Protein AF-0000000078128158 (afdb_homodimer)

pLDDT: mean 73.8, std 25.09, range [20.2, 97.44]

Foldseek 3Di:
DDPEDEDEDLQPPVDEAEDEAAEDEDAEDEQAQAQEEYAYDPNHNYEAEHHEYEHGEYEHQHLAHEYYHYYPRAYEAYEYEQAYYHHPVDDARDYYHDRYEHEYENHPPDHVRYHYPDPPPPPDDDPDPPPPPDPPPPPDPVPPPD/DDPEDEDEDLQPPVDEAEDEAAEDEDAEDEQAQAQEEYAYDPRHNYEAEHHEYEHGEYEHQHLAHEYYHYYPRAYEAYEYEQAYYHHPVDDARDYYHDRYEHEYENHPPDHVRYHYPDPPPPPDDDPDPPPPPDPPPPPDPPPPPD

Radius of gyration: 20.49 Å; Cα contacts (8 Å, |Δi|>4): 817; chains: 2; bounding box: 45×62×60 Å

InterPro domains:
  IPR000743 Glycoside hydrolase, family 28 [PF00295] (5-56)
  IPR011050 Pectin lyase fold/virulence factor [SSF51126] (6-115)
  IPR012334 Pectin lyase fold [G3DSA:2.160.20.10] (3-140)

Secondary structure (DSSP, 8-state):
-EEEEEE----GGG--EEEEEEEEEEEEEEEESEEEEEEE-TT--EEEEEEEEEEEEEEESSSEEEEEE--SS-EEEEEEEEEEEEESSSSPPEEEEESEEEEEEEEES--TTSEE---------------------TTSTTSTT-/-EEEEEE----GGG--EEEEEEEEEEEEEEEESEEEEEEE-TTS-EEEEEEEEEEEEEEESSSEEEEEE--SS-EEEEEEEEEEEEESSSSPPEEEEESEEEEEEEEES--TTSEE---------------------TTSTTSTT-

Sequence (292 aa):
MKISFSVGSLGRNGAHETVEYVYVQHCNFTQTQNGARIKTWPSSAVQVSNVTYKDINGTSGNQKGIIFNCDQEVCTNIIMDHISIRSSNGGNVSVTCKNVKGQSSYTTPKVPCLSNNNINDDCDNQKRTYLLLPIISIEDEVALSQMKISFSVGSLGRNGAHETVEYVYVQHCNFTQTQNGARIKTWPSSAVQVSNVTYKDINGTSGNQKGIIFNCDQEVCTNIIMDHISIRSSNGGNVSVTCKNVKGQSSYTTPKVPCLSNNNINDDCDNQKRTYLLLPIISIEDEVALSQ

Organism: Quercus suber (NCBI:txid58331)

Nearest PDB structures (foldseek):
  7e56-assembly1_A  TM=3.901E-01  e=5.102E-01  Evansstolkia leycettana
  4jra-assembly1_D  TM=3.079E-01  e=1.196E+00  Homo sapiens
  7e56-assembly1_A  TM=3.906E-01  e=5.275E-01  Evansstolkia leycettana
  4jra-assembly1_D  TM=3.079E-01  e=1.240E+00  Homo sapiens

Structure (mmCIF, N/CA/C/O backbone):
data_AF-0000000078128158-model_v1
#
loop_
_entity.id
_entity.type
_entity.pdbx_description
1 polymer Polygalacturonase
#
loop_
_atom_site.group_PDB
_atom_site.id
_atom_site.type_symbol
_atom_site.label_atom_id
_atom_site.label_alt_id
_atom_site.label_comp_id
_atom_site.label_asym_id
_atom_site.label_entity_id
_atom_site.label_seq_id
_atom_site.pdbx_PDB_ins_code
_atom_site.Cartn_x
_atom_site.Cartn_y
_atom_site.Cartn_z
_atom_site.occupancy
_atom_site.B_iso_or_equiv
_atom_site.auth_seq_id
_atom_site.auth_comp_id
_atom_site.auth_asym_id
_atom_site.auth_atom_id
_atom_site.pdbx_PDB_model_num
ATOM 1 N N . MET A 1 1 ? -7.762 2.342 12.742 1 44.53 1 MET A N 1
ATOM 2 C CA . MET A 1 1 ? -7.691 1.877 11.359 1 44.53 1 MET A CA 1
ATOM 3 C C . MET A 1 1 ? -6.562 2.574 10.602 1 44.53 1 MET A C 1
ATOM 5 O O . MET A 1 1 ? -6.105 3.641 11.016 1 44.53 1 MET A O 1
ATOM 9 N N . LYS A 1 2 ? -5.898 1.726 9.617 1 61.81 2 LYS A N 1
ATOM 10 C CA . LYS A 1 2 ? -4.648 2.221 9.047 1 61.81 2 LYS A CA 1
ATOM 11 C C . LYS A 1 2 ? -4.598 1.989 7.539 1 61.81 2 LYS A C 1
ATOM 13 O O . LYS A 1 2 ? -5.082 0.968 7.047 1 61.81 2 LYS A O 1
ATOM 18 N N . ILE A 1 3 ? -4.418 3.105 6.793 1 68.62 3 ILE A N 1
ATOM 19 C CA . ILE A 1 3 ? -3.916 2.871 5.441 1 68.62 3 ILE A CA 1
ATOM 20 C C . ILE A 1 3 ? -2.398 2.719 5.477 1 68.62 3 ILE A C 1
ATOM 22 O O . ILE A 1 3 ? -1.679 3.676 5.773 1 68.62 3 ILE A O 1
ATOM 26 N N . SER A 1 4 ? -2.066 1.532 5.363 1 79.81 4 SER A N 1
ATOM 27 C CA . SER A 1 4 ? -0.65 1.264 5.586 1 79.81 4 SER A CA 1
ATOM 28 C C . SER A 1 4 ? -0.045 0.488 4.422 1 79.81 4 SER A C 1
ATOM 30 O O . SER A 1 4 ? -0.626 -0.495 3.955 1 79.81 4 SER A O 1
ATOM 32 N N . PHE A 1 5 ? 0.962 1.109 3.904 1 81 5 PHE A N 1
ATOM 33 C CA . PHE A 1 5 ? 1.854 0.399 2.994 1 81 5 PHE A CA 1
ATOM 34 C C . PHE A 1 5 ? 3.119 -0.049 3.717 1 81 5 PHE A C 1
ATOM 36 O O . PHE A 1 5 ? 3.793 0.759 4.359 1 81 5 PHE A O 1
ATOM 43 N N . SER A 1 6 ? 3.297 -1.265 3.787 1 78.31 6 SER A N 1
ATOM 44 C CA . SER A 1 6 ? 4.48 -1.778 4.469 1 78.31 6 SER A CA 1
ATOM 45 C C . SER A 1 6 ? 5.281 -2.707 3.562 1 78.31 6 SER A C 1
ATOM 47 O O . SER A 1 6 ? 4.707 -3.502 2.816 1 78.31 6 SER A O 1
ATOM 49 N N . VAL A 1 7 ? 6.543 -2.402 3.586 1 75.38 7 VAL A N 1
ATOM 50 C CA . VAL A 1 7 ? 7.457 -3.227 2.799 1 75.38 7 VAL A CA 1
ATOM 51 C C . VAL A 1 7 ? 8.562 -3.779 3.697 1 75.38 7 VAL A C 1
ATOM 53 O O . VAL A 1 7 ? 9.109 -3.055 4.531 1 75.38 7 VAL A O 1
ATOM 56 N N . GLY A 1 8 ? 8.633 -5.07 3.732 1 67.75 8 GLY A N 1
ATOM 57 C CA . GLY A 1 8 ? 9.734 -5.648 4.484 1 67.75 8 GLY A CA 1
ATOM 58 C C . GLY A 1 8 ? 10.422 -6.789 3.754 1 67.75 8 GLY A C 1
ATOM 59 O O . GLY A 1 8 ? 9.781 -7.523 2.998 1 67.75 8 GLY A O 1
ATOM 60 N N . SER A 1 9 ? 11.68 -6.688 3.602 1 63.62 9 SER A N 1
ATOM 61 C CA . SER A 1 9 ? 12.477 -7.809 3.125 1 63.62 9 SER A CA 1
ATOM 62 C C . SER A 1 9 ? 13.438 -8.297 4.203 1 63.62 9 SER A C 1
ATOM 64 O O . SER A 1 9 ? 13.859 -7.523 5.066 1 63.62 9 SER A O 1
ATOM 66 N N . LEU A 1 10 ? 13.539 -9.516 4.422 1 58.75 10 LEU A N 1
ATOM 67 C CA . LEU A 1 10 ? 14.5 -10.031 5.395 1 58.75 10 LEU A CA 1
ATOM 68 C C . LEU A 1 10 ? 15.922 -9.68 4.984 1 58.75 10 LEU A C 1
ATOM 70 O O . LEU A 1 10 ? 16.828 -9.695 5.82 1 58.75 10 LEU A O 1
ATOM 74 N N . GLY A 1 11 ? 16.016 -8.938 3.854 1 55.12 11 GLY A N 1
ATOM 75 C CA . GLY A 1 11 ? 17.312 -8.445 3.4 1 55.12 11 GLY A CA 1
ATOM 76 C C . GLY A 1 11 ? 18.406 -9.5 3.463 1 55.12 11 GLY A C 1
ATOM 77 O O . GLY A 1 11 ? 19.578 -9.172 3.67 1 55.12 11 GLY A O 1
ATOM 78 N N . ARG A 1 12 ? 18 -10.758 3.441 1 55.06 12 ARG A N 1
ATOM 79 C CA . ARG A 1 12 ? 19.109 -11.711 3.535 1 55.06 12 ARG A CA 1
ATOM 80 C C . ARG A 1 12 ? 19.953 -11.688 2.27 1 55.06 12 ARG A C 1
ATOM 82 O O . ARG A 1 12 ? 19.438 -11.414 1.18 1 55.06 12 ARG A O 1
ATOM 89 N N . ASN A 1 13 ? 21.281 -11.852 2.436 1 57.09 13 ASN A N 1
ATOM 90 C CA . ASN A 1 13 ? 22.344 -12.086 1.468 1 57.09 13 ASN A CA 1
ATOM 91 C C . ASN A 1 13 ? 22.656 -10.828 0.656 1 57.09 13 ASN A C 1
ATOM 93 O O . ASN A 1 13 ? 22.984 -10.914 -0.527 1 57.09 13 ASN A O 1
ATOM 97 N N . GLY A 1 14 ? 22.391 -9.727 1.283 1 57.62 14 GLY A N 1
ATOM 98 C CA . GLY A 1 14 ? 22.828 -8.539 0.562 1 57.62 14 GLY A CA 1
ATOM 99 C C . GLY A 1 14 ? 21.906 -8.172 -0.595 1 57.62 14 GLY A C 1
ATOM 100 O O . GLY A 1 14 ? 22.281 -7.371 -1.455 1 57.62 14 GLY A O 1
ATOM 101 N N . ALA A 1 15 ? 20.781 -8.797 -0.647 1 61.16 15 ALA A N 1
ATOM 102 C CA . ALA A 1 15 ? 19.938 -8.539 -1.803 1 61.16 15 ALA A CA 1
ATOM 103 C C . ALA A 1 15 ? 19.312 -7.145 -1.728 1 61.16 15 ALA A C 1
ATOM 105 O O . ALA A 1 15 ? 18.969 -6.668 -0.642 1 61.16 15 ALA A O 1
ATOM 106 N N . HIS A 1 16 ? 19.609 -6.422 -2.865 1 68.12 16 HIS A N 1
ATOM 107 C CA . HIS A 1 16 ? 18.969 -5.125 -3.043 1 68.12 16 HIS A CA 1
ATOM 108 C C . HIS A 1 16 ? 17.5 -5.289 -3.463 1 68.12 16 HIS A C 1
ATOM 110 O O . HIS A 1 16 ? 17.219 -5.895 -4.496 1 68.12 16 HIS A O 1
ATOM 116 N N . GLU A 1 17 ? 16.672 -4.996 -2.547 1 80 17 GLU A N 1
ATOM 117 C CA . GLU A 1 17 ? 15.234 -5.086 -2.82 1 80 17 GLU A CA 1
ATOM 118 C C . GLU A 1 17 ? 14.633 -3.707 -3.084 1 80 17 GLU A C 1
ATOM 120 O O . GLU A 1 17 ? 15.094 -2.707 -2.529 1 80 17 GLU A O 1
ATOM 125 N N . THR A 1 18 ? 13.766 -3.725 -4.121 1 83.56 18 THR A N 1
ATOM 126 C CA . THR A 1 18 ? 13.242 -2.418 -4.5 1 83.56 18 THR A CA 1
ATOM 127 C C . THR A 1 18 ? 11.719 -2.453 -4.586 1 83.56 18 THR A C 1
ATOM 129 O O . THR A 1 18 ? 11.133 -3.467 -4.973 1 83.56 18 THR A O 1
ATOM 132 N N . VAL A 1 19 ? 11.07 -1.492 -4.16 1 86 19 VAL A N 1
ATOM 133 C CA . VAL A 1 19 ? 9.688 -1.12 -4.469 1 86 19 VAL A CA 1
ATOM 134 C C . VAL A 1 19 ? 9.664 0.257 -5.129 1 86 19 VAL A C 1
ATOM 136 O O . VAL A 1 19 ? 9.992 1.263 -4.496 1 86 19 VAL A O 1
ATOM 139 N N . GLU A 1 20 ? 9.336 0.07 -6.48 1 88.31 20 GLU A N 1
ATOM 140 C CA . GLU A 1 20 ? 9.336 1.319 -7.234 1 88.31 20 GLU A CA 1
ATOM 141 C C . GLU A 1 20 ? 7.934 1.664 -7.738 1 88.31 20 GLU A C 1
ATOM 143 O O . GLU A 1 20 ? 7.285 0.847 -8.391 1 88.31 20 GLU A O 1
ATOM 148 N N . TYR A 1 21 ? 7.32 2.744 -7.227 1 87.75 21 TYR A N 1
ATOM 149 C CA . TYR A 1 21 ? 6.066 3.348 -7.672 1 87.75 21 TYR A CA 1
ATOM 150 C C . TYR A 1 21 ? 4.887 2.807 -6.871 1 87.75 21 TYR A C 1
ATOM 152 O O . TYR A 1 21 ? 4.453 1.673 -7.082 1 87.75 21 TYR A O 1
ATOM 160 N N . VAL A 1 22 ? 4.48 3.412 -6.039 1 90.5 22 VAL A N 1
ATOM 161 C CA . VAL A 1 22 ? 3.258 3.189 -5.27 1 90.5 22 VAL A CA 1
ATOM 162 C C . VAL A 1 22 ? 2.367 4.426 -5.344 1 90.5 22 VAL A C 1
ATOM 164 O O . VAL A 1 22 ? 2.818 5.539 -5.059 1 90.5 22 VAL A O 1
ATOM 167 N N . TYR A 1 23 ? 1.191 4.203 -5.801 1 92.56 23 TYR A N 1
ATOM 168 C CA . TYR A 1 23 ? 0.217 5.285 -5.859 1 92.56 23 TYR A CA 1
ATOM 169 C C . TYR A 1 23 ? -1.036 4.938 -5.066 1 92.56 23 TYR A C 1
ATOM 171 O O . TYR A 1 23 ? -1.616 3.865 -5.25 1 92.56 23 TYR A O 1
ATOM 179 N N . VAL A 1 24 ? -1.392 5.77 -4.195 1 90.69 24 VAL A N 1
ATOM 180 C CA . VAL A 1 24 ? -2.641 5.648 -3.451 1 90.69 24 VAL A CA 1
ATOM 181 C C . VAL A 1 24 ? -3.475 6.914 -3.633 1 90.69 24 VAL A C 1
ATOM 183 O O . VAL A 1 24 ? -3.035 8.008 -3.275 1 90.69 24 VAL A O 1
ATOM 186 N N . GLN A 1 25 ? -4.648 6.672 -4.176 1 91.75 25 GLN A N 1
ATOM 187 C CA . GLN A 1 25 ? -5.422 7.859 -4.512 1 91.75 25 GLN A CA 1
ATOM 188 C C . GLN A 1 25 ? -6.898 7.664 -4.184 1 91.75 25 GLN A C 1
ATOM 190 O O . GLN A 1 25 ? -7.398 6.535 -4.191 1 91.75 25 GLN A O 1
ATOM 195 N N . HIS A 1 26 ? -7.578 8.812 -3.898 1 90.38 26 HIS A N 1
ATOM 196 C CA . HIS A 1 26 ? -9.023 8.898 -3.713 1 90.38 26 HIS A CA 1
ATOM 197 C C . HIS A 1 26 ? -9.484 8.023 -2.555 1 90.38 26 HIS A C 1
ATOM 199 O O . HIS A 1 26 ? -10.227 7.059 -2.76 1 90.38 26 HIS A O 1
ATOM 205 N N . CYS A 1 27 ? -9.062 8.453 -1.478 1 86.88 27 CYS A N 1
ATOM 206 C CA . CYS A 1 27 ? -9.414 7.766 -0.237 1 86.88 27 CYS A CA 1
ATOM 207 C C . CYS A 1 27 ? -10.211 8.68 0.684 1 86.88 27 CYS A C 1
ATOM 209 O O . CYS A 1 27 ? -9.906 9.859 0.816 1 86.88 27 CYS A O 1
ATOM 211 N N . ASN A 1 28 ? -11.242 8.141 1.14 1 85.94 28 ASN A N 1
ATOM 212 C CA . ASN A 1 28 ? -12.07 8.797 2.152 1 85.94 28 ASN A CA 1
ATOM 213 C C . ASN A 1 28 ? -12.32 7.879 3.344 1 85.94 28 ASN A C 1
ATOM 215 O O . ASN A 1 28 ? -12.797 6.75 3.178 1 85.94 28 ASN A O 1
ATOM 219 N N . PHE A 1 29 ? -11.953 8.367 4.543 1 81.5 29 PHE A N 1
ATOM 220 C CA . PHE A 1 29 ? -12.109 7.508 5.711 1 81.5 29 PHE A CA 1
ATOM 221 C C . PHE A 1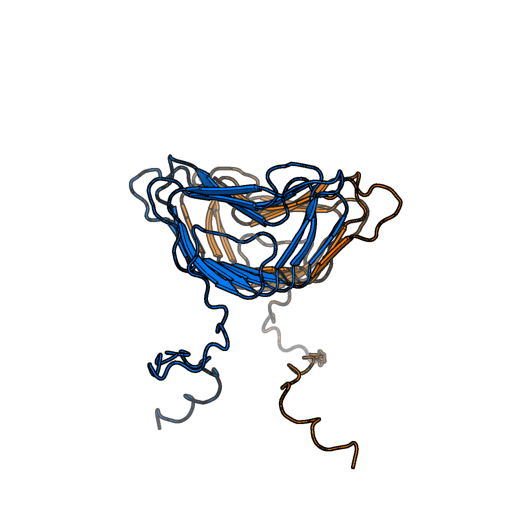 29 ? -12.469 8.328 6.945 1 81.5 29 PHE A C 1
ATOM 223 O O . PHE A 1 29 ? -12.289 9.547 6.961 1 81.5 29 PHE A O 1
ATOM 230 N N . THR A 1 30 ? -13.07 7.621 7.793 1 78.19 30 THR A N 1
ATOM 231 C CA . THR A 1 30 ? -13.367 8.242 9.078 1 78.19 30 THR A CA 1
ATOM 232 C C . THR A 1 30 ? -12.758 7.434 10.219 1 78.19 30 THR A C 1
ATOM 234 O O . THR A 1 30 ? -12.75 6.203 10.18 1 78.19 30 THR A O 1
ATOM 237 N N . GLN A 1 31 ? -12.117 8.141 11.18 1 78.25 31 GLN A N 1
ATOM 238 C CA . GLN A 1 31 ? -11.602 7.598 12.438 1 78.25 31 GLN A CA 1
ATOM 239 C C . GLN A 1 31 ? -10.586 6.484 12.172 1 78.25 31 GLN A C 1
ATOM 241 O O . GLN A 1 31 ? -10.625 5.438 12.828 1 78.25 31 GLN A O 1
ATOM 246 N N . THR A 1 32 ? -9.766 6.715 11.102 1 76.25 32 THR A N 1
ATOM 247 C CA . THR A 1 32 ? -8.68 5.77 10.852 1 76.25 32 THR A CA 1
ATOM 248 C C . THR A 1 32 ? -7.566 5.945 11.875 1 76.25 32 THR A C 1
ATOM 250 O O . THR A 1 32 ? -7.457 7 12.508 1 76.25 32 THR A O 1
ATOM 253 N N . GLN A 1 33 ? -6.809 4.895 12.109 1 74.88 33 GLN A N 1
ATOM 254 C CA . GLN A 1 33 ? -5.676 5.062 13.016 1 74.88 33 GLN A CA 1
ATOM 255 C C . GLN A 1 33 ? -4.586 5.922 12.375 1 74.88 33 GLN A C 1
ATOM 257 O O . GLN A 1 33 ? -4.082 6.855 13 1 74.88 33 GLN A O 1
ATOM 262 N N . ASN A 1 34 ? -4.164 5.578 11.117 1 79.69 34 ASN A N 1
ATOM 263 C CA . ASN A 1 34 ? -3.23 6.363 10.32 1 79.69 34 ASN A CA 1
ATOM 264 C C . ASN A 1 34 ? -3.762 6.605 8.914 1 79.69 34 ASN A C 1
ATOM 266 O O . ASN A 1 34 ? -4.141 5.664 8.211 1 79.69 34 ASN A O 1
ATOM 270 N N . GLY A 1 35 ?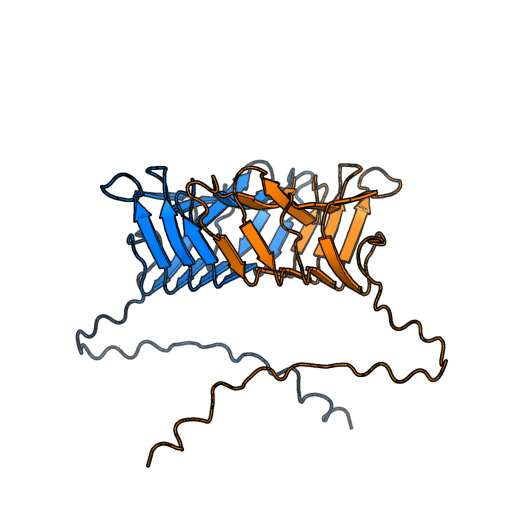 -3.77 7.883 8.492 1 80.38 35 GLY A N 1
ATOM 271 C CA . GLY A 1 35 ? -4.238 8.211 7.156 1 80.38 35 GLY A CA 1
ATOM 272 C C . GLY A 1 35 ? -3.25 7.828 6.066 1 80.38 35 GLY A C 1
ATOM 273 O O . GLY A 1 35 ? -3.643 7.566 4.93 1 80.38 35 GLY A O 1
ATOM 274 N N . ALA A 1 36 ? -1.991 7.863 6.414 1 86.81 36 ALA A N 1
ATOM 275 C CA . ALA A 1 36 ? -0.908 7.457 5.523 1 86.81 36 ALA A CA 1
ATOM 276 C C . ALA A 1 36 ? 0.272 6.898 6.316 1 86.81 36 ALA A C 1
ATOM 278 O O . ALA A 1 36 ? 0.735 7.523 7.273 1 86.81 36 ALA A O 1
ATOM 279 N N . ARG A 1 37 ? 0.697 5.738 5.93 1 87.06 37 ARG A N 1
ATOM 280 C CA . ARG A 1 37 ? 1.796 5.121 6.664 1 87.06 37 ARG A CA 1
ATOM 281 C C . ARG A 1 37 ? 2.725 4.359 5.723 1 87.06 37 ARG A C 1
ATOM 283 O O . ARG A 1 37 ? 2.264 3.623 4.852 1 87.06 37 ARG A O 1
ATOM 290 N N . ILE A 1 38 ? 3.984 4.617 5.812 1 87.44 38 ILE A N 1
ATOM 291 C CA . ILE A 1 38 ? 5.043 3.805 5.223 1 87.44 38 ILE A CA 1
ATOM 292 C C . ILE A 1 38 ? 5.93 3.227 6.324 1 87.44 38 ILE A C 1
ATOM 294 O O . ILE A 1 38 ? 6.391 3.957 7.203 1 87.44 38 ILE A O 1
ATOM 298 N N . LYS A 1 39 ? 6.078 1.956 6.312 1 83.06 39 LYS A N 1
ATOM 299 C CA . LYS A 1 39 ? 7.016 1.326 7.238 1 83.06 39 LYS A CA 1
ATOM 300 C C . LYS A 1 39 ? 7.883 0.292 6.523 1 83.06 39 LYS A C 1
ATOM 302 O O . LYS A 1 39 ? 7.363 -0.592 5.836 1 83.06 39 LYS A O 1
ATOM 307 N N . THR A 1 40 ? 9.188 0.593 6.574 1 84.12 40 THR A N 1
ATOM 308 C CA . THR A 1 40 ? 10.109 -0.437 6.098 1 84.12 40 THR A CA 1
ATOM 309 C C . THR A 1 40 ? 10.797 -1.129 7.27 1 84.12 40 THR A C 1
ATOM 311 O O . THR A 1 40 ? 10.945 -0.542 8.344 1 84.12 40 THR A O 1
ATOM 314 N N . TRP A 1 41 ? 11.18 -2.205 7.406 1 71.38 41 TRP A N 1
ATOM 315 C CA . TRP A 1 41 ? 11.797 -2.91 8.531 1 71.38 41 TRP A CA 1
ATOM 316 C C . TRP A 1 41 ? 13.227 -3.316 8.195 1 71.38 41 TRP A C 1
ATOM 318 O O . TRP A 1 41 ? 13.562 -3.561 7.035 1 71.38 41 TRP A O 1
ATOM 328 N N . PRO A 1 42 ? 14.156 -3.037 9.375 1 60.97 42 PRO A N 1
ATOM 329 C CA . PRO A 1 42 ? 15.617 -3.109 9.406 1 60.97 42 PRO A CA 1
ATOM 330 C C . PRO A 1 42 ? 16.172 -4.266 8.578 1 60.97 42 PRO A C 1
ATOM 332 O O . PRO A 1 42 ? 17.219 -4.125 7.934 1 60.97 42 PRO A O 1
ATOM 335 N N . SER A 1 43 ? 15.742 -5.363 8.961 1 53.34 43 SER A N 1
ATOM 336 C CA . SER A 1 43 ? 16.734 -6.223 8.32 1 53.34 43 SER A CA 1
ATOM 337 C C . SER A 1 43 ? 16.875 -5.891 6.84 1 53.34 43 SER A C 1
ATOM 339 O O . SER A 1 43 ? 17.703 -6.488 6.141 1 53.34 43 SER A O 1
ATOM 341 N N . SER A 1 44 ? 15.992 -5.48 6.098 1 53.66 44 SER A N 1
ATOM 342 C CA . SER A 1 44 ? 15.906 -5.617 4.645 1 53.66 44 SER A CA 1
ATOM 343 C C . SER A 1 44 ? 16.312 -4.324 3.945 1 53.66 44 SER A C 1
ATOM 345 O O . SER A 1 44 ? 15.867 -3.24 4.32 1 53.66 44 SER A O 1
ATOM 347 N N . ALA A 1 45 ? 17.469 -4.305 3.496 1 65.5 45 ALA A N 1
ATOM 348 C CA . ALA A 1 45 ? 17.875 -3.328 2.488 1 65.5 45 ALA A CA 1
ATOM 349 C C . ALA A 1 45 ? 16.781 -3.16 1.426 1 65.5 45 ALA A C 1
ATOM 351 O O . ALA A 1 45 ? 16.688 -3.965 0.496 1 65.5 45 ALA A O 1
ATOM 352 N N . VAL A 1 46 ? 15.586 -2.518 1.754 1 79.06 46 VAL A N 1
ATOM 353 C CA . VAL A 1 46 ? 14.594 -2.256 0.714 1 79.06 46 VAL A CA 1
ATOM 354 C C . VAL A 1 46 ? 14.594 -0.771 0.361 1 79.06 46 VAL A C 1
ATOM 356 O O . VAL A 1 46 ? 14.492 0.083 1.245 1 79.06 46 VAL A O 1
ATOM 359 N N . GLN A 1 47 ? 14.898 -0.614 -0.849 1 85.38 47 GLN A N 1
ATOM 360 C CA . GLN A 1 47 ? 14.781 0.748 -1.361 1 85.38 47 GLN A CA 1
ATOM 361 C C . GLN A 1 47 ? 13.352 1.048 -1.812 1 85.38 47 GLN A C 1
ATOM 363 O O . GLN A 1 47 ? 12.82 0.366 -2.689 1 85.38 47 GLN A O 1
ATOM 368 N N . VAL A 1 48 ? 12.75 1.982 -1.181 1 89.81 48 VAL A N 1
ATOM 369 C CA . VAL A 1 48 ? 11.414 2.438 -1.552 1 89.81 48 VAL A CA 1
ATOM 370 C C . VAL A 1 48 ? 11.5 3.818 -2.197 1 89.81 48 VAL A C 1
ATOM 372 O O . VAL A 1 48 ? 12.102 4.738 -1.637 1 89.81 48 VAL A O 1
ATOM 375 N N . SER A 1 49 ? 10.992 3.879 -3.387 1 93.5 49 SER A N 1
ATOM 376 C CA . SER A 1 49 ? 11.023 5.172 -4.059 1 93.5 49 SER A CA 1
ATOM 377 C C . SER A 1 49 ? 9.758 5.402 -4.883 1 93.5 49 SER A C 1
ATOM 379 O O . SER A 1 49 ? 9.117 4.445 -5.32 1 93.5 49 SER A O 1
ATOM 381 N N . ASN A 1 50 ? 9.305 6.629 -5.02 1 95.25 50 ASN A N 1
ATOM 382 C CA . ASN A 1 50 ? 8.188 7.039 -5.863 1 95.25 50 ASN A CA 1
ATOM 383 C C . ASN A 1 50 ? 6.852 6.57 -5.297 1 95.25 50 ASN A C 1
ATOM 385 O O . ASN A 1 50 ? 6.098 5.863 -5.969 1 95.25 50 ASN A O 1
ATOM 389 N N . VAL A 1 51 ? 6.641 7.027 -4.141 1 94.12 51 VAL A N 1
ATOM 390 C CA . VAL A 1 51 ? 5.367 6.77 -3.475 1 94.12 51 VAL A CA 1
ATOM 391 C C . VAL A 1 51 ? 4.523 8.039 -3.461 1 94.12 51 VAL A C 1
ATOM 393 O O . VAL A 1 51 ? 4.98 9.094 -3.004 1 94.12 51 VAL A O 1
ATOM 396 N N . THR A 1 52 ? 3.379 7.977 -3.969 1 95.69 52 THR A N 1
ATOM 397 C CA . THR A 1 52 ? 2.502 9.141 -4.031 1 95.69 52 THR A CA 1
ATOM 398 C C . THR A 1 52 ? 1.191 8.867 -3.297 1 95.69 52 THR A C 1
ATOM 400 O O . THR A 1 52 ? 0.537 7.848 -3.541 1 95.69 52 THR A O 1
ATOM 403 N N . TYR A 1 53 ? 0.861 9.664 -2.404 1 94.56 53 TYR A N 1
ATOM 404 C CA . TYR A 1 53 ? -0.473 9.797 -1.829 1 94.56 53 TYR A CA 1
ATOM 405 C C . TYR A 1 53 ? -1.189 11.023 -2.379 1 94.56 53 TYR A C 1
ATOM 407 O O . TYR A 1 53 ? -0.685 12.141 -2.271 1 94.56 53 TYR A O 1
ATOM 415 N N . LYS A 1 54 ? -2.314 10.773 -2.963 1 95.25 54 LYS A N 1
ATOM 416 C CA . LYS A 1 54 ? -3.027 11.898 -3.568 1 95.25 54 LYS A CA 1
ATOM 417 C C . LYS A 1 54 ? -4.52 11.828 -3.266 1 95.25 54 LYS A C 1
ATOM 419 O O . LYS A 1 54 ? -5.129 10.758 -3.363 1 95.25 54 LYS A O 1
ATOM 424 N N . ASP A 1 55 ? -5.16 12.977 -2.846 1 94.75 55 ASP A N 1
ATOM 425 C CA . ASP A 1 55 ? -6.594 13.094 -2.594 1 94.75 55 ASP A CA 1
ATOM 426 C C . ASP A 1 55 ? -7.035 12.141 -1.487 1 94.75 55 ASP A C 1
ATOM 428 O O . ASP A 1 55 ? -7.965 11.352 -1.675 1 94.75 55 ASP A O 1
ATOM 432 N N . ILE A 1 56 ? -6.363 12.297 -0.379 1 92.69 56 ILE A N 1
ATOM 433 C CA . ILE A 1 56 ? -6.668 11.516 0.816 1 92.69 56 ILE A CA 1
ATOM 4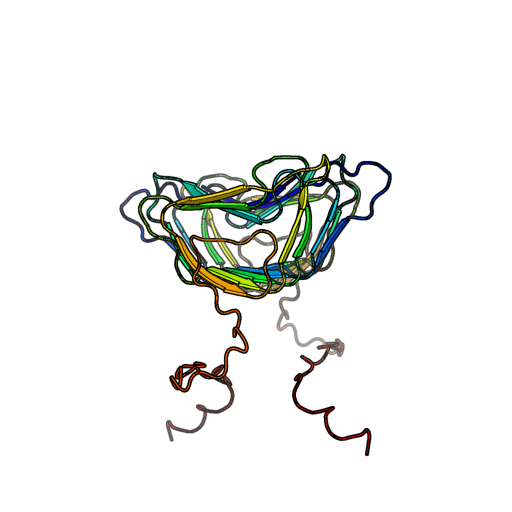34 C C . ILE A 1 56 ? -7.363 12.406 1.848 1 92.69 56 ILE A C 1
ATOM 436 O O . ILE A 1 56 ? -6.812 13.422 2.273 1 92.69 56 ILE A O 1
ATOM 440 N N . ASN A 1 57 ? -8.57 12.039 2.137 1 91.19 57 ASN A N 1
ATOM 441 C CA . ASN A 1 57 ? -9.375 12.82 3.072 1 91.19 57 ASN A CA 1
ATOM 442 C C . ASN A 1 57 ? -9.93 11.953 4.195 1 91.19 57 ASN A C 1
ATOM 444 O O . ASN A 1 57 ? -10.43 10.859 3.945 1 91.19 57 ASN A O 1
ATOM 448 N N . GLY A 1 58 ? -9.781 12.578 5.469 1 88 58 GLY A N 1
ATOM 449 C CA . GLY A 1 58 ? -10.422 11.82 6.535 1 88 58 GLY A CA 1
ATOM 450 C C . GLY A 1 58 ? -10.047 12.312 7.922 1 88 58 GLY A C 1
ATOM 451 O O . GLY A 1 58 ? -9.555 13.43 8.078 1 88 58 GLY A O 1
ATOM 452 N N . THR A 1 59 ? -10.5 11.516 8.805 1 87.06 59 THR A N 1
ATOM 453 C CA . THR A 1 59 ? -10.188 11.82 10.203 1 87.06 59 THR A CA 1
ATOM 454 C C . THR A 1 59 ? -9.414 10.672 10.836 1 87.06 59 THR A C 1
ATOM 456 O O . THR A 1 59 ? -9.625 9.508 10.492 1 87.06 59 THR A O 1
ATOM 459 N N . SER A 1 60 ? -8.422 11.07 11.633 1 83.75 60 SER A N 1
ATOM 460 C CA . SER A 1 60 ? -7.633 10.078 12.352 1 83.75 60 SER A CA 1
ATOM 461 C C . SER A 1 60 ? -8.047 10 13.82 1 83.75 60 SER A C 1
ATOM 463 O O . SER A 1 60 ? -8.211 11.023 14.477 1 83.75 60 SER A O 1
ATOM 465 N N . GLY A 1 61 ? -8.219 8.773 14.289 1 79.62 61 GLY A N 1
ATOM 466 C CA . GLY A 1 61 ? -8.508 8.578 15.703 1 79.62 61 GLY A CA 1
ATOM 467 C C . GLY A 1 61 ? -7.273 8.656 16.578 1 79.62 61 GLY A C 1
ATOM 468 O O . GLY A 1 61 ? -7.375 8.938 17.781 1 79.62 61 GLY A O 1
ATOM 469 N N . ASN A 1 62 ? -6.133 8.344 15.992 1 80.06 62 ASN A N 1
ATOM 470 C CA . ASN A 1 62 ? -4.855 8.453 16.703 1 80.06 62 ASN A CA 1
ATOM 471 C C . ASN A 1 62 ? -4.211 9.82 16.484 1 80.06 62 ASN A C 1
ATOM 473 O O . ASN A 1 62 ? -4.516 10.508 15.5 1 80.06 62 ASN A O 1
ATOM 477 N N . GLN A 1 63 ? -3.387 10.164 17.422 1 83.38 63 GLN A N 1
ATOM 478 C CA . GLN A 1 63 ? -2.668 11.422 17.281 1 83.38 63 GLN A CA 1
ATOM 479 C C . GLN A 1 63 ? -1.699 11.375 16.109 1 83.38 63 GLN A C 1
ATOM 481 O O . GLN A 1 63 ? -1.529 12.367 15.391 1 83.38 63 GLN A O 1
ATOM 486 N N . LYS A 1 64 ? -1.141 10.195 15.859 1 85.94 64 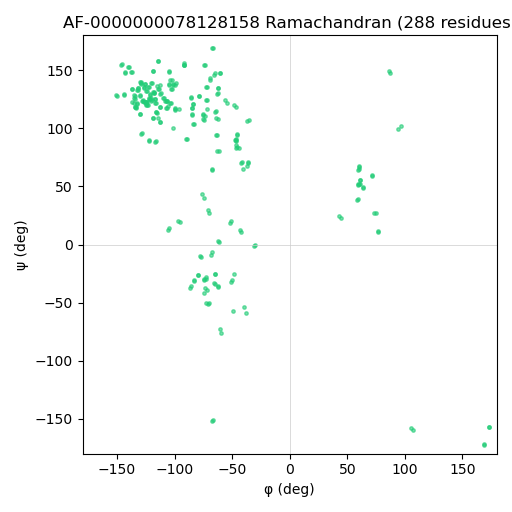LYS A N 1
ATOM 487 C CA . LYS A 1 64 ? -0.203 10.055 14.75 1 85.94 64 LYS A CA 1
ATOM 488 C C . LYS A 1 64 ? -0.93 9.68 13.461 1 85.94 64 LYS A C 1
ATOM 490 O O . LYS A 1 64 ? -1.134 8.492 13.18 1 85.94 64 LYS A O 1
ATOM 495 N N . GLY A 1 65 ? -1.337 10.617 12.672 1 87.31 65 GLY A N 1
ATOM 496 C CA . GLY A 1 65 ? -2.139 10.383 11.484 1 87.31 65 GLY A CA 1
ATOM 497 C C . GLY A 1 65 ? -1.311 9.992 10.273 1 87.31 65 GLY A C 1
ATOM 498 O O . GLY A 1 65 ? -1.809 9.328 9.359 1 87.31 65 GLY A O 1
ATOM 499 N N . ILE A 1 66 ? -0.054 10.523 10.219 1 91.31 66 ILE A N 1
ATOM 500 C CA . ILE A 1 66 ? 0.872 10.211 9.133 1 91.31 66 ILE A CA 1
ATOM 501 C C . ILE A 1 66 ? 2.178 9.664 9.719 1 91.31 66 ILE A C 1
ATOM 503 O O . ILE A 1 66 ? 2.799 10.305 10.57 1 91.31 66 ILE A O 1
ATOM 507 N N . ILE A 1 67 ? 2.561 8.484 9.336 1 91.81 67 ILE A N 1
ATOM 508 C CA . ILE A 1 67 ? 3.781 7.863 9.844 1 91.81 67 ILE A CA 1
ATOM 509 C C . ILE A 1 67 ? 4.621 7.355 8.672 1 91.81 67 ILE A C 1
ATOM 511 O O . ILE A 1 67 ? 4.227 6.418 7.977 1 91.81 67 ILE A O 1
ATOM 515 N N . PHE A 1 68 ? 5.777 7.965 8.438 1 93.38 68 PHE A N 1
ATOM 516 C CA . PHE A 1 68 ? 6.777 7.445 7.512 1 93.38 68 PHE A CA 1
ATOM 517 C C . PHE A 1 68 ? 8.031 7.012 8.258 1 93.38 68 PHE A C 1
ATOM 519 O O . PHE A 1 68 ? 8.781 7.855 8.758 1 93.38 68 PHE A O 1
ATOM 526 N N . ASN A 1 69 ? 8.18 5.754 8.375 1 90.38 69 ASN A N 1
ATOM 527 C CA . ASN A 1 69 ? 9.289 5.156 9.102 1 90.38 69 ASN A CA 1
ATOM 528 C C . ASN A 1 69 ? 10.102 4.215 8.219 1 90.38 69 ASN A C 1
ATOM 530 O O . ASN A 1 69 ? 9.82 3.014 8.172 1 90.38 69 ASN A O 1
ATOM 534 N N . CYS A 1 70 ? 11.086 4.816 7.578 1 89.75 70 CYS A N 1
ATOM 535 C CA . CYS A 1 70 ? 11.961 4.035 6.711 1 89.75 70 CYS A CA 1
ATOM 536 C C . CYS A 1 70 ? 13.258 3.682 7.426 1 89.75 70 CYS A C 1
ATOM 538 O O . CYS A 1 70 ? 13.805 4.5 8.164 1 89.75 70 CYS A O 1
ATOM 540 N N . ASP A 1 71 ? 13.664 2.516 7.227 1 84.94 71 ASP A N 1
ATOM 541 C CA . ASP A 1 71 ? 14.891 2.043 7.871 1 84.94 71 ASP A CA 1
ATOM 542 C C . ASP A 1 71 ? 16.109 2.762 7.316 1 84.94 71 ASP A C 1
ATOM 544 O O . ASP A 1 71 ? 16.016 3.91 6.879 1 84.94 71 ASP A O 1
ATOM 548 N N . GLN A 1 72 ? 17.312 2.086 7.332 1 82.19 72 GLN A N 1
ATOM 549 C CA . GLN A 1 72 ? 18.578 2.723 6.953 1 82.19 72 GLN A CA 1
ATOM 550 C C . GLN A 1 72 ? 18.547 3.178 5.496 1 82.19 72 GLN A C 1
ATOM 552 O O . GLN A 1 72 ? 19.156 4.191 5.145 1 82.19 72 GLN A O 1
ATOM 557 N N . GLU A 1 73 ? 17.906 2.434 4.652 1 85.88 73 GLU A N 1
ATOM 558 C CA . GLU A 1 73 ? 17.719 2.869 3.273 1 85.88 73 GLU A CA 1
ATOM 559 C C . GLU A 1 73 ? 16.641 3.947 3.18 1 85.88 73 GLU A C 1
ATOM 561 O O . GLU A 1 73 ? 15.453 3.674 3.387 1 85.88 73 GLU A O 1
ATOM 566 N N . VAL A 1 74 ? 17.047 5.109 2.871 1 91.12 74 VAL A N 1
ATOM 567 C CA . VAL A 1 74 ? 16.156 6.27 2.842 1 91.12 74 VAL A CA 1
ATOM 568 C C . VAL A 1 74 ? 15.062 6.059 1.797 1 91.12 74 VAL A C 1
ATOM 570 O O . VAL A 1 74 ? 15.336 5.582 0.692 1 91.12 74 VAL A O 1
ATOM 573 N N . CYS A 1 75 ? 13.805 6.332 2.094 1 92.69 75 CYS A N 1
ATOM 574 C CA . CYS A 1 75 ? 12.734 6.379 1.106 1 92.69 75 CYS A CA 1
ATOM 575 C C . CYS A 1 75 ? 12.758 7.695 0.34 1 92.69 75 CYS A C 1
ATOM 577 O O . CYS A 1 75 ? 12.781 8.773 0.942 1 92.69 75 CYS A O 1
ATOM 579 N N . THR A 1 76 ? 12.766 7.57 -0.942 1 95.94 76 THR A N 1
ATOM 580 C CA . THR A 1 76 ? 12.977 8.789 -1.717 1 95.94 76 THR A CA 1
ATOM 581 C C . THR A 1 76 ? 11.773 9.07 -2.617 1 95.94 76 THR A C 1
ATOM 583 O O . THR A 1 76 ? 11.039 8.148 -2.982 1 95.94 76 THR A O 1
ATOM 586 N N . ASN A 1 77 ? 11.5 10.258 -2.873 1 97.12 77 ASN A N 1
ATOM 587 C CA . ASN A 1 77 ? 10.461 10.766 -3.758 1 97.12 77 ASN A CA 1
ATOM 588 C C . ASN A 1 77 ? 9.07 10.398 -3.254 1 97.12 77 ASN A C 1
ATOM 590 O O . ASN A 1 77 ? 8.258 9.844 -4 1 97.12 77 ASN A O 1
ATOM 594 N N . ILE A 1 78 ? 8.938 10.68 -2.016 1 96.69 78 ILE A N 1
ATOM 595 C CA . ILE A 1 78 ? 7.621 10.562 -1.395 1 96.69 78 ILE A CA 1
ATOM 596 C C . ILE A 1 78 ? 6.809 11.836 -1.655 1 96.69 78 ILE A C 1
ATOM 598 O O . ILE A 1 78 ? 7.227 12.93 -1.281 1 96.69 78 ILE A O 1
ATOM 602 N N . ILE A 1 79 ? 5.629 11.672 -2.326 1 96.94 79 ILE A N 1
ATOM 603 C CA . ILE A 1 79 ? 4.816 12.82 -2.707 1 96.94 79 ILE A CA 1
ATOM 604 C C . ILE A 1 79 ? 3.471 12.766 -1.987 1 96.94 79 ILE A C 1
ATOM 606 O O . ILE A 1 79 ? 2.775 11.742 -2.039 1 96.94 79 ILE A O 1
ATOM 610 N N . MET A 1 80 ? 3.193 13.758 -1.274 1 96.25 80 MET A N 1
ATOM 611 C CA . MET A 1 80 ? 1.863 13.953 -0.707 1 96.25 80 MET A CA 1
ATOM 612 C C . MET A 1 80 ? 1.182 15.164 -1.33 1 96.25 80 MET A C 1
ATOM 614 O O . MET A 1 80 ? 1.706 16.281 -1.267 1 96.25 80 MET A O 1
ATOM 618 N N . ASP A 1 81 ? 0.073 14.867 -1.971 1 96.44 81 ASP A N 1
ATOM 619 C CA . ASP A 1 81 ? -0.612 15.922 -2.707 1 96.44 81 ASP A CA 1
ATOM 620 C C . ASP A 1 81 ? -2.107 15.93 -2.396 1 96.44 81 ASP A C 1
ATOM 622 O O . ASP A 1 81 ? -2.785 14.914 -2.564 1 96.44 81 ASP A O 1
ATOM 626 N N . HIS A 1 82 ? -2.717 17.094 -1.859 1 96.69 82 HIS A N 1
ATOM 627 C CA . HIS A 1 82 ? -4.121 17.25 -1.501 1 96.69 82 HIS A CA 1
ATOM 628 C C . HIS A 1 82 ? -4.535 16.234 -0.437 1 96.69 82 HIS A C 1
ATOM 630 O O . HIS A 1 82 ? -5.383 15.383 -0.688 1 96.69 82 HIS A O 1
ATOM 636 N N . ILE A 1 83 ? -3.889 16.438 0.685 1 95.81 83 ILE A N 1
ATOM 637 C CA . ILE A 1 83 ? -4.133 15.594 1.849 1 95.81 83 ILE A CA 1
ATOM 638 C C . ILE A 1 83 ? -4.883 16.391 2.914 1 95.81 83 ILE A C 1
ATOM 640 O O . ILE A 1 83 ? -4.516 17.531 3.227 1 95.81 83 ILE A O 1
ATOM 644 N N . SER A 1 84 ? -5.977 15.875 3.355 1 95.19 84 SER A N 1
ATOM 645 C CA . SER A 1 84 ? -6.688 16.453 4.496 1 95.19 84 SER A CA 1
ATOM 646 C C . SER A 1 84 ? -6.992 15.383 5.547 1 95.19 84 SER A C 1
ATOM 648 O O . SER A 1 84 ? -7.984 14.664 5.438 1 95.19 84 SER A O 1
ATOM 650 N N . ILE A 1 85 ? -6.172 15.281 6.516 1 92.19 85 ILE A N 1
ATOM 651 C CA . ILE A 1 85 ? -6.336 14.359 7.637 1 92.19 85 ILE A CA 1
ATOM 652 C C . ILE A 1 85 ? -6.5 15.148 8.93 1 92.19 85 ILE A C 1
ATOM 654 O O . ILE A 1 85 ? -5.574 15.828 9.375 1 92.19 85 ILE A O 1
ATOM 658 N N . ARG A 1 86 ? -7.613 15.062 9.492 1 92.56 86 ARG A N 1
ATOM 659 C CA . ARG A 1 86 ? -7.93 15.812 10.703 1 92.56 86 ARG A CA 1
ATOM 660 C C . ARG A 1 86 ? -8.156 14.867 11.883 1 92.56 86 ARG A C 1
ATOM 662 O O . ARG A 1 86 ? -8.391 13.672 11.695 1 92.56 86 ARG A O 1
ATOM 669 N N . SER A 1 87 ? -8.008 15.375 13.094 1 89.44 87 SER A N 1
ATOM 670 C CA . SER A 1 87 ? -8.234 14.578 14.289 1 89.44 87 SER A CA 1
ATOM 671 C C . SER A 1 87 ? -9.719 14.312 14.508 1 89.44 87 SER A C 1
ATOM 673 O O . SER A 1 87 ? -10.547 15.211 14.32 1 89.44 87 SER A O 1
ATOM 675 N N . SER A 1 88 ? -10.062 13.07 14.844 1 83.75 88 SER A N 1
ATOM 676 C CA . SER A 1 88 ? -11.445 12.734 15.156 1 83.75 88 SER A CA 1
ATOM 677 C C . SER A 1 88 ? -11.859 13.289 16.516 1 83.75 88 SER A C 1
ATOM 679 O O . SER A 1 88 ? -13.047 13.477 16.781 1 83.75 88 SER A O 1
ATOM 681 N N . ASN A 1 89 ? -10.906 13.414 17.406 1 83.81 89 ASN A N 1
ATOM 682 C CA . ASN A 1 89 ? -11.188 13.797 18.781 1 83.81 89 ASN A CA 1
ATOM 683 C C . ASN A 1 89 ? -10.805 15.25 19.047 1 83.81 89 ASN A C 1
ATOM 685 O O . ASN A 1 89 ? -10.75 15.68 20.203 1 83.81 89 ASN A O 1
ATOM 689 N N . GLY A 1 90 ? -10.594 15.914 18.125 1 79.69 90 GLY A N 1
ATOM 690 C CA . GLY A 1 90 ? -10.156 17.281 18.344 1 79.69 90 GLY A CA 1
ATOM 691 C C . GLY A 1 90 ? -8.656 17.406 18.516 1 79.69 90 GLY A C 1
ATOM 692 O O . GLY A 1 90 ? -7.969 16.422 18.781 1 79.69 90 GLY A O 1
ATOM 693 N N . GLY A 1 91 ? -8.102 18.453 18.141 1 82.5 91 GLY A N 1
ATOM 694 C CA . GLY A 1 91 ? -6.672 18.703 18.281 1 82.5 91 GLY A CA 1
ATOM 695 C C . GLY A 1 91 ? -5.914 18.578 16.969 1 82.5 91 GLY A C 1
ATOM 696 O O . GLY A 1 91 ? -6.512 18.656 15.898 1 82.5 91 GLY A O 1
ATOM 697 N N . ASN A 1 92 ? -4.566 18.328 17.219 1 84.5 92 ASN A N 1
ATOM 698 C CA . ASN A 1 92 ? -3.707 18.297 16.047 1 84.5 92 ASN A CA 1
ATOM 699 C C . ASN A 1 92 ? -3.332 16.859 15.664 1 84.5 92 ASN A C 1
ATOM 701 O O . ASN A 1 92 ? -3.299 15.984 16.531 1 84.5 92 ASN A O 1
ATOM 705 N N . VAL A 1 93 ? -3.287 16.609 14.453 1 89.62 93 VAL A N 1
ATOM 706 C CA . VAL A 1 93 ? -2.748 15.359 13.945 1 89.62 93 VAL A CA 1
ATOM 707 C C . VAL A 1 93 ? -1.232 15.469 13.797 1 89.62 93 VAL A C 1
ATOM 709 O O . VAL A 1 93 ? -0.728 16.438 13.234 1 89.62 93 VAL A O 1
ATOM 712 N N . SER A 1 94 ? -0.55 14.531 14.391 1 92.06 94 SER A N 1
ATOM 713 C CA . SER A 1 94 ? 0.907 14.578 14.328 1 92.06 94 SER A CA 1
ATOM 714 C C . SER A 1 94 ? 1.437 13.781 13.141 1 92.06 94 SER A C 1
ATOM 716 O O . SER A 1 94 ? 0.759 12.883 12.633 1 92.06 94 SER A O 1
ATOM 718 N N . VAL A 1 95 ? 2.672 14.211 12.688 1 93.62 95 VAL A N 1
ATOM 719 C CA . VAL A 1 95 ? 3.395 13.57 11.594 1 93.62 95 VAL A CA 1
ATOM 720 C C . VAL A 1 95 ? 4.754 13.086 12.086 1 93.62 95 VAL A C 1
ATOM 722 O O . VAL A 1 95 ? 5.465 13.812 12.781 1 93.62 95 VAL A O 1
ATOM 725 N N . THR A 1 96 ? 5.066 11.859 11.844 1 94.06 96 THR A N 1
ATOM 726 C CA . THR A 1 96 ? 6.387 11.312 12.148 1 94.06 96 THR A CA 1
ATOM 727 C C . THR A 1 96 ? 7.086 10.836 10.883 1 94.06 96 THR A C 1
ATOM 729 O O . THR A 1 96 ? 6.496 10.125 10.07 1 94.06 96 THR A O 1
ATOM 732 N N . CYS A 1 97 ? 8.336 11.297 10.773 1 95 97 CYS A N 1
ATOM 733 C CA . CYS A 1 97 ? 9.141 10.914 9.617 1 95 97 CYS A CA 1
ATOM 734 C C . CYS A 1 97 ? 10.531 10.445 10.047 1 95 97 CYS A C 1
ATOM 736 O O . CYS A 1 97 ? 11.172 11.078 10.883 1 95 97 CYS A O 1
ATOM 738 N N . LYS A 1 98 ? 10.953 9.367 9.539 1 93.88 98 LYS A N 1
ATOM 739 C CA . LYS A 1 98 ? 12.312 8.859 9.695 1 93.88 98 LYS A CA 1
ATOM 740 C C . LYS A 1 98 ? 12.891 8.398 8.359 1 93.88 98 LYS A C 1
ATOM 742 O O . LYS A 1 98 ? 12.328 7.516 7.707 1 93.88 98 LYS A O 1
ATOM 747 N N . ASN A 1 99 ? 14.031 9.039 7.836 1 93.62 99 ASN A N 1
ATOM 748 C CA . ASN A 1 99 ? 14.758 8.656 6.633 1 93.62 99 ASN A CA 1
ATOM 749 C C . ASN A 1 99 ? 13.875 8.727 5.395 1 93.62 99 ASN A C 1
ATOM 751 O O . ASN A 1 99 ? 13.797 7.77 4.625 1 93.62 99 ASN A O 1
ATOM 755 N N . VAL A 1 100 ? 13.234 9.914 5.227 1 95.88 100 VAL A N 1
ATOM 756 C CA . VAL A 1 100 ? 12.305 10.117 4.121 1 95.88 100 VAL A CA 1
ATOM 757 C C . VAL A 1 100 ? 12.617 11.438 3.42 1 95.88 100 VAL A C 1
ATOM 759 O O . VAL A 1 100 ? 12.922 12.438 4.074 1 95.88 100 VAL A O 1
ATOM 762 N N . LYS A 1 101 ? 12.641 11.414 2.164 1 96.69 101 LYS A N 1
ATOM 763 C CA . LYS A 1 101 ? 12.766 12.609 1.34 1 96.69 101 LYS A CA 1
ATOM 764 C C . LYS A 1 101 ? 11.633 12.703 0.323 1 96.69 101 LYS A C 1
ATOM 766 O O . LYS A 1 101 ? 11.258 11.695 -0.285 1 96.69 101 LYS A O 1
ATOM 771 N N . GLY A 1 102 ? 11.102 13.898 0.159 1 97.44 102 GLY A N 1
ATOM 772 C CA . GLY A 1 102 ? 10.031 14.078 -0.811 1 97.44 102 GLY A CA 1
ATOM 773 C C . GLY A 1 102 ? 9.422 15.469 -0.769 1 97.44 102 GLY A C 1
ATOM 774 O O . GLY A 1 102 ? 10.094 16.438 -0.412 1 97.44 102 GLY A O 1
ATOM 775 N N . GLN A 1 103 ? 8.156 15.5 -1.268 1 97.38 103 GLN A N 1
ATOM 776 C CA . GLN A 1 103 ? 7.48 16.797 -1.384 1 97.38 103 GLN A CA 1
ATOM 777 C C . GLN A 1 103 ? 6.027 16.688 -0.935 1 97.38 103 GLN A C 1
ATOM 779 O O . GLN A 1 103 ? 5.41 15.625 -1.046 1 97.38 103 GLN A O 1
ATOM 784 N N . SER A 1 104 ? 5.535 17.734 -0.4 1 96.94 104 SER A N 1
ATOM 785 C CA . SER A 1 104 ? 4.121 17.828 -0.045 1 96.94 104 SER A CA 1
ATOM 786 C C . SER A 1 104 ? 3.494 19.109 -0.597 1 96.94 104 SER A C 1
ATOM 788 O O . SER A 1 104 ? 4.141 20.156 -0.639 1 96.94 104 SER A O 1
ATOM 790 N N . SER A 1 105 ? 2.279 18.984 -1.114 1 96.19 105 SER A N 1
ATOM 791 C CA . SER A 1 105 ? 1.492 20.109 -1.58 1 96.19 105 SER A CA 1
ATOM 792 C C . SER A 1 105 ? 0.05 20.031 -1.094 1 96.19 105 SER A C 1
ATOM 794 O O . SER A 1 105 ? -0.583 18.969 -1.206 1 96.19 105 SER A O 1
ATOM 796 N N . TYR A 1 106 ? -0.519 21.094 -0.461 1 95.88 106 TYR A N 1
ATOM 797 C CA . TYR A 1 106 ? -1.903 21.188 -0.01 1 95.88 106 TYR A CA 1
ATOM 798 C C . TYR A 1 106 ? -2.229 20.094 0.99 1 95.88 106 TYR A C 1
ATOM 800 O O . TYR A 1 106 ? -3.174 19.328 0.791 1 95.88 106 TYR A O 1
ATOM 808 N N . THR A 1 107 ? -1.34 20.047 1.98 1 95.25 107 THR A N 1
ATOM 809 C CA . THR A 1 107 ? -1.486 18.984 2.957 1 95.25 107 THR A CA 1
ATOM 810 C C . THR A 1 107 ? -1.893 19.547 4.316 1 95.25 107 THR A C 1
ATOM 812 O O . THR A 1 107 ? -1.356 20.562 4.762 1 95.25 107 THR A O 1
ATOM 815 N N . THR A 1 108 ? -2.887 19 4.898 1 93.94 108 THR A N 1
ATOM 816 C CA . THR A 1 108 ? -3.236 19.172 6.305 1 93.94 108 THR A CA 1
ATOM 817 C C . THR A 1 108 ? -3.223 17.828 7.027 1 93.94 108 THR A C 1
ATOM 819 O O . THR A 1 108 ? -3.959 16.906 6.66 1 93.94 108 THR A O 1
ATOM 822 N N . PRO A 1 109 ? -2.471 17.688 8.07 1 94.5 109 PRO A N 1
ATOM 823 C CA . PRO A 1 109 ? -1.504 18.641 8.617 1 94.5 109 PRO A CA 1
ATOM 824 C C . PRO A 1 109 ? -0.307 18.859 7.695 1 94.5 109 PRO A C 1
ATOM 826 O O . PRO A 1 109 ? -0.146 18.156 6.703 1 94.5 109 PRO A O 1
ATOM 829 N N . LYS A 1 110 ? 0.459 19.875 8.047 1 93.38 110 LYS A N 1
ATOM 830 C CA . LYS A 1 110 ? 1.752 20.031 7.387 1 93.38 110 LYS A CA 1
ATOM 831 C C . LYS A 1 110 ? 2.641 18.812 7.637 1 93.38 110 LYS A C 1
ATOM 833 O O . LYS A 1 110 ? 2.529 18.156 8.672 1 93.38 110 LYS A O 1
ATOM 838 N N . VAL A 1 111 ? 3.488 18.5 6.625 1 94.38 111 VAL A N 1
ATOM 839 C CA . VAL A 1 111 ? 4.441 17.406 6.723 1 94.38 111 VAL A CA 1
ATOM 840 C C . VAL A 1 111 ? 5.867 17.953 6.648 1 94.38 111 VAL A C 1
ATOM 842 O O . VAL A 1 111 ? 6.484 17.938 5.578 1 94.38 111 VAL A O 1
ATOM 845 N N . PRO A 1 112 ? 6.418 18.297 7.727 1 92.81 112 PRO A N 1
ATOM 846 C CA . PRO A 1 112 ? 7.633 19.109 7.738 1 92.81 112 PRO A CA 1
ATOM 847 C C . PRO A 1 112 ? 8.836 18.391 7.129 1 92.81 112 PRO A C 1
ATOM 849 O O . PRO A 1 112 ? 9.781 19.031 6.672 1 92.81 112 PRO A O 1
ATOM 852 N N . CYS A 1 113 ? 8.812 17.094 7.16 1 94.06 113 CYS A N 1
ATOM 853 C CA . CYS A 1 113 ? 9.961 16.375 6.641 1 94.06 113 CYS A CA 1
ATOM 854 C C . CYS A 1 113 ? 9.953 16.344 5.117 1 94.06 113 CYS A C 1
ATOM 856 O O . CYS A 1 113 ? 10.922 15.922 4.492 1 94.06 113 CYS A O 1
ATOM 858 N N . LEU A 1 114 ? 8.852 16.766 4.559 1 95.25 114 LEU A N 1
ATOM 859 C CA . LEU A 1 114 ? 8.758 16.891 3.105 1 95.25 114 LEU A CA 1
ATOM 860 C C . LEU A 1 114 ? 8.828 18.344 2.672 1 95.25 114 LEU A C 1
ATOM 862 O O . LEU A 1 114 ? 8.266 19.219 3.334 1 95.25 114 LEU A O 1
ATOM 866 N N . SER A 1 115 ? 9.531 18.625 1.643 1 90.38 115 SER A N 1
ATOM 867 C CA . SER A 1 115 ? 9.578 19.984 1.139 1 90.38 115 SER A CA 1
ATOM 868 C C . SER A 1 115 ? 8.195 20.453 0.673 1 90.38 115 SER A C 1
ATOM 870 O O . SER A 1 115 ? 7.465 19.688 0.037 1 90.38 115 SER A O 1
ATOM 872 N N . ASN A 1 116 ? 7.801 21.594 1.133 1 85.81 116 ASN A N 1
ATOM 873 C CA . ASN A 1 116 ? 6.492 22.141 0.787 1 85.81 116 ASN A CA 1
ATOM 874 C C . ASN A 1 116 ? 6.527 22.891 -0.543 1 85.81 116 ASN A C 1
ATOM 876 O O . ASN A 1 116 ? 7.297 23.828 -0.705 1 85.81 116 ASN A O 1
ATOM 880 N N . ASN A 1 117 ? 5.887 22.312 -1.444 1 78.12 117 ASN A N 1
ATOM 881 C CA . ASN A 1 117 ? 5.855 22.922 -2.764 1 78.12 117 ASN A CA 1
ATOM 882 C C . ASN A 1 117 ? 4.598 23.781 -2.957 1 78.12 117 ASN A C 1
ATOM 884 O O . ASN A 1 117 ? 4.168 24 -4.09 1 78.12 117 ASN A O 1
ATOM 888 N N . ASN A 1 118 ? 4.082 24.094 -1.778 1 67.44 118 ASN A N 1
ATOM 889 C CA . ASN A 1 118 ? 2.939 24.969 -1.966 1 67.44 118 ASN A CA 1
ATOM 890 C C . ASN A 1 118 ? 3.357 26.297 -2.594 1 67.44 118 ASN A C 1
ATOM 892 O O . ASN A 1 118 ? 4.414 26.844 -2.264 1 67.44 118 ASN A O 1
ATOM 896 N N . ILE A 1 119 ? 3.285 26.438 -3.855 1 49.78 119 ILE A N 1
ATOM 897 C CA . ILE A 1 119 ? 3.531 27.75 -4.438 1 49.78 119 ILE A CA 1
ATOM 898 C C . ILE A 1 119 ? 2.98 28.844 -3.514 1 49.78 119 ILE A C 1
ATOM 900 O O . ILE A 1 119 ? 1.788 28.844 -3.199 1 49.78 119 ILE A O 1
ATOM 904 N N . ASN A 1 120 ? 3.617 29.047 -2.41 1 41.91 120 ASN A N 1
ATOM 905 C CA . ASN A 1 120 ? 3.248 30.391 -1.946 1 41.91 120 ASN A CA 1
ATOM 906 C C . ASN A 1 120 ? 3.062 31.344 -3.113 1 41.91 120 ASN A C 1
ATOM 908 O O . ASN A 1 120 ? 3.852 31.344 -4.059 1 41.91 120 ASN A O 1
ATOM 912 N N . ASP A 1 121 ? 1.902 31.75 -3.477 1 34.38 121 ASP A N 1
ATOM 913 C CA . ASP A 1 121 ? 1.776 33.031 -4.148 1 34.38 121 ASP A CA 1
ATOM 914 C C . ASP A 1 121 ? 2.633 34.094 -3.463 1 34.38 121 ASP A C 1
ATOM 916 O O . ASP A 1 121 ? 2.285 35.281 -3.465 1 34.38 121 ASP A O 1
ATOM 920 N N . ASP A 1 122 ? 3.486 34.062 -2.662 1 32.25 122 ASP A N 1
ATOM 921 C CA . ASP A 1 122 ? 4.32 35.25 -2.863 1 32.25 122 ASP A CA 1
ATOM 922 C C . ASP A 1 122 ? 5.012 35.219 -4.227 1 32.25 122 ASP A C 1
ATOM 924 O O . ASP A 1 122 ? 5.477 34.156 -4.66 1 32.25 122 ASP A O 1
ATOM 928 N N . CYS A 1 123 ? 4.719 36.188 -5.258 1 30.25 123 CYS A N 1
ATOM 929 C CA . CYS A 1 123 ? 5.328 36.75 -6.461 1 30.25 123 CYS A CA 1
ATOM 930 C C . CYS A 1 123 ? 6.848 36.75 -6.34 1 30.25 123 CYS A C 1
ATOM 932 O O . CYS A 1 123 ? 7.531 37.406 -7.129 1 30.25 123 CYS A O 1
ATOM 934 N N . ASP A 1 124 ? 7.52 36.375 -5.426 1 29.52 124 ASP A N 1
ATOM 935 C CA . ASP A 1 124 ? 8.891 36.594 -5.875 1 29.52 124 ASP A CA 1
ATOM 936 C C . ASP A 1 124 ? 9.227 35.688 -7.059 1 29.52 124 ASP A C 1
ATOM 938 O O . ASP A 1 124 ? 8.625 34.625 -7.23 1 29.52 124 ASP A O 1
ATOM 942 N N . ASN A 1 125 ? 10.133 36.062 -8.203 1 27.41 125 ASN A N 1
ATOM 943 C CA . ASN A 1 125 ? 10.758 35.812 -9.492 1 27.41 125 ASN A CA 1
ATOM 944 C C . ASN A 1 125 ? 11.406 34.406 -9.523 1 27.41 125 ASN A C 1
ATOM 946 O O . ASN A 1 125 ? 12.125 34.094 -10.469 1 27.41 125 ASN A O 1
ATOM 950 N N . GLN A 1 126 ? 11.914 33.781 -8.508 1 28.05 126 GLN A N 1
ATOM 951 C CA . GLN A 1 126 ? 12.867 32.844 -9.078 1 28.05 126 GLN A CA 1
ATOM 952 C C . GLN A 1 126 ? 12.148 31.688 -9.789 1 28.05 126 GLN A C 1
ATOM 954 O O . GLN A 1 126 ? 11.133 31.188 -9.297 1 28.05 126 GLN A O 1
ATOM 959 N N . LYS A 1 127 ? 12.266 31.484 -11.125 1 26.25 127 LYS A N 1
ATOM 960 C CA . LYS A 1 127 ? 11.953 30.531 -12.188 1 26.25 127 LYS A CA 1
ATOM 961 C C . LYS A 1 127 ? 12.188 29.094 -11.734 1 26.25 127 LYS A C 1
ATOM 963 O O . LYS A 1 127 ? 13.336 28.656 -11.602 1 26.25 127 LYS A O 1
ATOM 968 N N . ARG A 1 128 ? 11.547 28.531 -10.836 1 26.64 128 ARG A N 1
ATOM 969 C CA . ARG A 1 128 ? 11.773 27.109 -10.57 1 26.64 128 ARG A CA 1
ATOM 970 C C . ARG A 1 128 ? 11.375 26.25 -11.766 1 26.64 128 ARG A C 1
ATOM 972 O O . ARG A 1 128 ? 10.273 26.406 -12.305 1 26.64 128 ARG A O 1
ATOM 979 N N . THR A 1 129 ? 12.297 25.625 -12.531 1 23.31 129 THR A N 1
ATOM 980 C CA . THR A 1 129 ? 12.25 24.641 -13.617 1 23.31 129 THR A CA 1
ATOM 981 C C . THR A 1 129 ? 11.617 23.344 -13.148 1 23.31 129 THR A C 1
ATOM 983 O O . THR A 1 129 ? 12.141 22.672 -12.25 1 23.31 129 THR A O 1
ATOM 986 N N . TYR A 1 130 ? 10.398 23.266 -13.086 1 24.34 130 TYR A N 1
ATOM 987 C CA . TYR A 1 130 ? 9.617 22.047 -12.992 1 24.34 130 TYR A CA 1
ATOM 988 C C . TYR A 1 130 ? 10.094 21.016 -14.008 1 24.34 130 TYR A C 1
ATOM 990 O O . TYR A 1 130 ? 10.086 21.281 -15.219 1 24.34 130 TYR A O 1
ATOM 998 N N . LEU A 1 131 ? 11.094 20.219 -13.695 1 24.2 131 LEU A N 1
ATOM 999 C CA . LEU A 1 131 ? 11.359 19.125 -14.641 1 24.2 131 LEU A CA 1
ATOM 1000 C C . LEU A 1 131 ? 10.219 18.125 -14.641 1 24.2 131 LEU A C 1
ATOM 1002 O O . LEU A 1 131 ? 10.078 17.328 -13.695 1 24.2 131 LEU A O 1
ATOM 1006 N N . LEU A 1 132 ? 9.086 18.406 -15 1 24.28 132 LEU A N 1
ATOM 1007 C CA . LEU A 1 132 ? 8.047 17.453 -15.375 1 24.28 132 LEU A CA 1
ATOM 1008 C C . LEU A 1 132 ? 8.609 16.391 -16.312 1 24.28 132 LEU A C 1
ATOM 1010 O O . LEU A 1 132 ? 9.016 16.688 -17.438 1 24.28 132 LEU A O 1
ATOM 1014 N N . LEU A 1 133 ? 9.211 15.383 -15.867 1 26.08 133 LEU A N 1
ATOM 1015 C CA . LEU A 1 133 ? 9.508 14.375 -16.875 1 26.08 133 LEU A CA 1
ATOM 1016 C C . LEU A 1 133 ? 8.234 13.93 -17.594 1 26.08 133 LEU A C 1
ATOM 1018 O O . LEU A 1 133 ? 7.18 13.82 -16.969 1 26.08 133 LEU A O 1
ATOM 1022 N N . PRO A 1 134 ? 8.18 14.016 -18.859 1 25.64 134 PRO A N 1
ATOM 1023 C CA . PRO A 1 134 ? 7.066 13.594 -19.719 1 25.64 134 PRO A CA 1
ATOM 1024 C C . PRO A 1 134 ? 6.574 12.188 -19.391 1 25.64 134 PRO A C 1
ATOM 1026 O O . PRO A 1 134 ? 7.363 11.336 -18.969 1 25.64 134 PRO A O 1
ATOM 1029 N N . ILE A 1 135 ? 5.445 12.07 -19.062 1 26.91 135 ILE A N 1
ATOM 1030 C CA . ILE A 1 135 ? 4.734 10.805 -19.172 1 26.91 135 ILE A CA 1
ATOM 1031 C C . ILE A 1 135 ? 4.969 10.203 -20.562 1 26.91 135 ILE A C 1
ATOM 1033 O O . ILE A 1 135 ? 4.656 10.836 -21.578 1 26.91 135 ILE A O 1
ATOM 1037 N N . ILE A 1 136 ? 5.973 9.422 -20.75 1 26.83 136 ILE A N 1
ATOM 1038 C CA . ILE A 1 136 ? 6.176 8.719 -22.016 1 26.83 136 ILE A CA 1
ATOM 1039 C C . ILE A 1 136 ? 4.871 8.062 -22.469 1 26.83 136 ILE A C 1
ATOM 1041 O O . ILE A 1 136 ? 4.289 7.262 -21.734 1 26.83 136 ILE A O 1
ATOM 1045 N N . SER A 1 137 ? 4.113 8.734 -23.172 1 26.7 137 SER A N 1
ATOM 1046 C CA . SER A 1 137 ? 3.098 8.102 -24.016 1 26.7 137 SER A CA 1
ATOM 1047 C C . SER A 1 137 ? 3.674 6.922 -24.781 1 26.7 137 SER A C 1
ATOM 1049 O O . SER A 1 137 ? 4.648 7.074 -25.516 1 26.7 137 SER A O 1
ATOM 1051 N N . ILE A 1 138 ? 3.6 5.711 -24.391 1 27.2 138 ILE A N 1
ATOM 1052 C CA . ILE A 1 138 ? 3.977 4.496 -25.109 1 27.2 138 ILE A CA 1
ATOM 1053 C C . ILE A 1 138 ? 3.307 4.48 -26.484 1 27.2 138 ILE A C 1
ATOM 1055 O O . ILE A 1 138 ? 2.471 3.617 -26.766 1 27.2 138 ILE A O 1
ATOM 1059 N N . GLU A 1 139 ? 2.824 5.633 -27 1 26.53 139 GLU A N 1
ATOM 1060 C CA . GLU A 1 139 ? 2.367 5.406 -28.375 1 26.53 139 GLU A CA 1
ATOM 1061 C C . GLU A 1 139 ? 3.51 4.93 -29.266 1 26.53 139 GLU A C 1
ATOM 1063 O O . GLU A 1 139 ? 3.34 3.998 -30.047 1 26.53 139 GLU A O 1
ATOM 1068 N N . ASP A 1 140 ? 4.434 5.805 -29.609 1 24.16 140 ASP A N 1
ATOM 1069 C CA . ASP A 1 140 ? 4.867 6.004 -31 1 24.16 140 ASP A CA 1
ATOM 1070 C C . ASP A 1 140 ? 5.969 5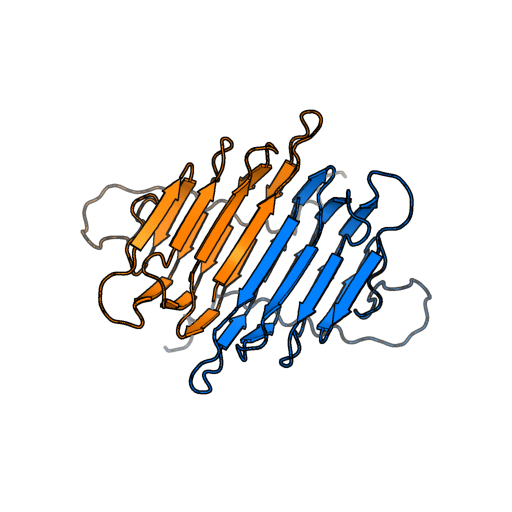.016 -31.375 1 24.16 140 ASP A C 1
ATOM 1072 O O . ASP A 1 140 ? 6.398 4.969 -32.531 1 24.16 140 ASP A O 1
ATOM 1076 N N . GLU A 1 141 ? 6.902 4.613 -30.531 1 27.48 141 GLU A N 1
ATOM 1077 C CA . GLU A 1 141 ? 8.102 4.316 -31.312 1 27.48 141 GLU A CA 1
ATOM 1078 C C . GLU A 1 141 ? 7.914 3.061 -32.156 1 27.48 141 GLU A C 1
ATOM 1080 O O . GLU A 1 141 ? 8.156 1.947 -31.688 1 27.48 141 GLU A O 1
ATOM 1085 N N . VAL A 1 142 ? 6.684 2.654 -32.594 1 25.62 142 VAL A N 1
ATOM 1086 C CA . VAL A 1 142 ? 6.75 1.57 -33.562 1 25.62 142 VAL A CA 1
ATOM 1087 C C . VAL A 1 142 ? 7.355 2.082 -34.875 1 25.62 142 VAL A C 1
ATOM 1089 O O . VAL A 1 142 ? 7.402 1.358 -35.844 1 25.62 142 VAL A O 1
ATOM 1092 N N . ALA A 1 143 ? 7.555 3.465 -35.031 1 24.06 143 ALA A N 1
ATOM 1093 C CA . ALA A 1 143 ? 7.832 3.754 -36.438 1 24.06 143 ALA A CA 1
ATOM 1094 C C . ALA A 1 143 ? 9.242 3.32 -36.812 1 24.06 143 ALA A C 1
ATOM 1096 O O . ALA A 1 143 ? 9.523 3.051 -37.969 1 24.06 143 ALA A O 1
ATOM 1097 N N . LEU A 1 144 ? 10.211 3.539 -36 1 22.42 144 LEU A N 1
ATOM 1098 C CA . LEU A 1 144 ? 11.422 3.82 -36.75 1 22.42 144 LEU A CA 1
ATOM 1099 C C . LEU A 1 144 ? 11.977 2.547 -37.375 1 22.42 144 LEU A C 1
ATOM 1101 O O . LEU A 1 144 ? 12.875 2.605 -38.219 1 22.42 144 LEU A O 1
ATOM 1105 N N . SER A 1 145 ? 11.969 1.34 -36.812 1 22.38 145 SER A N 1
ATOM 1106 C CA . SER A 1 145 ? 12.992 0.552 -37.469 1 22.38 145 SER A CA 1
ATOM 1107 C C . SER A 1 145 ? 12.523 0.129 -38.875 1 22.38 145 SER A C 1
ATOM 1109 O O . SER A 1 145 ? 13.227 -0.617 -39.562 1 22.38 145 SER A O 1
ATOM 1111 N N . GLN A 1 146 ? 11.781 1.008 -39.781 1 20.2 146 GLN A N 1
ATOM 1112 C CA . GLN A 1 146 ? 12.078 0.673 -41.156 1 20.2 146 GLN A CA 1
ATOM 1113 C C . GLN A 1 146 ? 13.445 1.201 -41.562 1 20.2 146 GLN A C 1
ATOM 1115 O O . GLN A 1 146 ? 13.852 2.287 -41.156 1 20.2 146 GLN A O 1
ATOM 1120 N N . MET B 1 1 ? 9.148 -11.18 4.977 1 44.41 1 MET B N 1
ATOM 1121 C CA . MET B 1 1 ? 8.938 -9.812 4.516 1 44.41 1 MET B CA 1
ATOM 1122 C C . MET B 1 1 ? 7.68 -9.711 3.658 1 44.41 1 MET B C 1
ATOM 1124 O O . MET B 1 1 ? 7.199 -10.719 3.137 1 44.41 1 MET B O 1
ATOM 1128 N N . LYS B 1 2 ? 6.977 -8.453 3.822 1 61.62 2 LYS B N 1
ATOM 1129 C CA . LYS B 1 2 ? 5.633 -8.375 3.25 1 61.62 2 LYS B CA 1
ATOM 1130 C C . LYS B 1 2 ? 5.43 -7.062 2.498 1 61.62 2 LYS B C 1
ATOM 1132 O O . LYS B 1 2 ? 5.918 -6.016 2.926 1 61.62 2 LYS B O 1
ATOM 1137 N N . ILE B 1 3 ? 5.09 -7.199 1.199 1 68.38 3 ILE B N 1
ATOM 1138 C CA . ILE B 1 3 ? 4.457 -6.027 0.604 1 68.38 3 ILE B CA 1
ATOM 1139 C C . ILE B 1 3 ? 2.961 -6.035 0.91 1 68.38 3 ILE B C 1
ATOM 1141 O O . ILE B 1 3 ? 2.229 -6.902 0.425 1 68.38 3 ILE B O 1
ATOM 1145 N N . SER B 1 4 ? 2.691 -5.223 1.806 1 79.88 4 SER B N 1
ATOM 1146 C CA . SER B 1 4 ? 1.323 -5.301 2.309 1 79.88 4 SER B CA 1
ATOM 1147 C C . SER B 1 4 ? 0.634 -3.941 2.25 1 79.88 4 SER B C 1
ATOM 1149 O O . SER B 1 4 ? 1.209 -2.93 2.658 1 79.88 4 SER B O 1
ATOM 1151 N N . PHE B 1 5 ? -0.459 -3.977 1.552 1 80.94 5 PHE B N 1
ATOM 1152 C CA . PHE B 1 5 ? -1.406 -2.871 1.634 1 80.94 5 PHE B CA 1
ATOM 1153 C C . PHE B 1 5 ? -2.559 -3.215 2.568 1 80.94 5 PHE B C 1
ATOM 1155 O O . PHE B 1 5 ? -3.205 -4.25 2.412 1 80.94 5 PHE B O 1
ATOM 1162 N N . SER B 1 6 ? -2.648 -2.525 3.578 1 77.88 6 SER B N 1
ATOM 1163 C CA . SER B 1 6 ? -3.721 -2.789 4.531 1 77.88 6 SER B CA 1
ATOM 1164 C C . SER B 1 6 ? -4.566 -1.544 4.773 1 77.88 6 SER B C 1
ATOM 1166 O O . SER B 1 6 ? -4.035 -0.435 4.859 1 77.88 6 SER B O 1
ATOM 1168 N N . VAL B 1 7 ? -5.836 -1.822 4.688 1 74.81 7 VAL B N 1
ATOM 1169 C CA . VAL B 1 7 ? -6.785 -0.74 4.938 1 74.81 7 VAL B CA 1
ATOM 1170 C C . VAL B 1 7 ? -7.754 -1.148 6.043 1 74.81 7 VAL B C 1
ATOM 1172 O O . VAL B 1 7 ? -8.266 -2.271 6.043 1 74.81 7 VAL B O 1
ATOM 1175 N N . GLY B 1 8 ? -7.738 -0.365 7.086 1 67 8 GLY B N 1
ATOM 1176 C CA . GLY B 1 8 ? -8.719 -0.635 8.117 1 67 8 GLY B CA 1
ATOM 1177 C C . GLY B 1 8 ? -9.422 0.616 8.617 1 67 8 GLY B C 1
ATOM 1178 O O . GLY B 1 8 ? -8.82 1.693 8.656 1 67 8 GLY B O 1
ATOM 1179 N N . SER B 1 9 ? -10.68 0.608 8.562 1 63.22 9 SER B N 1
ATOM 1180 C CA . SER B 1 9 ? -11.469 1.65 9.211 1 63.22 9 SER B CA 1
ATOM 1181 C C . SER B 1 9 ? -12.281 1.085 10.367 1 63.22 9 SER B C 1
ATOM 1183 O O . SER B 1 9 ? -12.648 -0.094 10.359 1 63.22 9 SER B O 1
ATOM 1185 N N . LEU B 1 10 ? -12.289 1.686 11.469 1 58.44 10 LEU B N 1
ATOM 1186 C CA . LEU B 1 10 ? -13.117 1.222 12.578 1 58.44 10 LEU B CA 1
ATOM 1187 C C . LEU B 1 10 ? -14.602 1.273 12.211 1 58.44 10 LEU B C 1
ATOM 1189 O O . LEU B 1 10 ? -15.422 0.621 12.852 1 58.44 10 LEU B O 1
ATOM 1193 N N . GLY B 1 11 ? -14.844 1.658 10.945 1 54.44 11 GLY B N 1
ATOM 1194 C CA . GLY B 1 11 ? -16.203 1.65 10.422 1 54.44 11 GLY B CA 1
ATOM 1195 C C . GLY B 1 11 ? -17.219 2.205 11.398 1 54.44 11 GLY B C 1
ATOM 1196 O O . GLY B 1 11 ? -18.375 1.756 11.43 1 54.44 11 GLY B O 1
ATOM 1197 N N . ARG B 1 12 ? -16.766 3.043 12.312 1 54.5 12 ARG B N 1
ATOM 1198 C CA . ARG B 1 12 ? -17.812 3.51 13.227 1 54.5 12 ARG B CA 1
ATOM 1199 C C . ARG B 1 12 ? -18.797 4.422 12.508 1 54.5 12 ARG B C 1
ATOM 1201 O O . ARG B 1 12 ? -18.422 5.125 11.562 1 54.5 12 ARG B O 1
ATOM 1208 N N . ASN B 1 13 ? -20.094 4.301 12.844 1 56.81 13 ASN B N 1
ATOM 1209 C CA . ASN B 1 13 ? -21.266 5.129 12.539 1 56.81 13 ASN B CA 1
ATOM 1210 C C . ASN B 1 13 ? -21.719 4.941 11.094 1 56.81 13 ASN B C 1
ATOM 1212 O O . ASN B 1 13 ? -22.172 5.891 10.461 1 56.81 13 ASN B O 1
ATOM 1216 N N . GLY B 1 14 ? -21.422 3.783 10.609 1 57.38 14 GLY B N 1
ATOM 1217 C CA . GLY B 1 14 ? -22 3.566 9.289 1 57.38 14 GLY B CA 1
ATOM 1218 C C . GLY B 1 14 ? -21.25 4.289 8.188 1 57.38 14 GLY B C 1
ATOM 1219 O O . GLY B 1 14 ? -21.766 4.438 7.078 1 57.38 14 GLY B O 1
ATOM 1220 N N . ALA B 1 15 ? -20.109 4.793 8.508 1 60.94 15 ALA B N 1
ATOM 1221 C CA . ALA B 1 15 ? -19.406 5.574 7.496 1 60.94 15 ALA B CA 1
ATOM 1222 C C . ALA B 1 15 ? -18.859 4.676 6.395 1 60.94 15 ALA B C 1
ATOM 1224 O O . ALA B 1 15 ? -18.422 3.557 6.66 1 60.94 15 ALA B O 1
ATOM 1225 N N . HIS B 1 16 ? -19.312 5.082 5.16 1 68.06 16 HIS B N 1
ATOM 1226 C CA . HIS B 1 16 ? -18.766 4.441 3.975 1 68.06 16 HIS B CA 1
ATOM 1227 C C . HIS B 1 16 ? -17.344 4.938 3.693 1 68.06 16 HIS B C 1
ATOM 1229 O O . HIS B 1 16 ? -17.125 6.137 3.51 1 68.06 16 HIS B O 1
ATOM 1235 N N . GLU B 1 17 ? -16.438 4.074 3.957 1 80 17 GLU B N 1
ATOM 1236 C CA . GLU B 1 17 ? -15.039 4.41 3.707 1 80 17 GLU B CA 1
ATOM 1237 C C . GLU B 1 17 ? -14.547 3.77 2.414 1 80 17 GLU B C 1
ATOM 1239 O O . GLU B 1 17 ? -15 2.688 2.035 1 80 17 GLU B O 1
ATOM 1244 N N . THR B 1 18 ? -13.781 4.625 1.687 1 83.56 18 THR B N 1
ATOM 1245 C CA . THR B 1 18 ? -13.375 4.121 0.381 1 83.56 18 THR B CA 1
ATOM 1246 C C . THR B 1 18 ? -11.867 4.285 0.186 1 83.56 18 THR B C 1
ATOM 1248 O O . THR B 1 18 ? -11.273 5.254 0.666 1 83.56 18 THR B O 1
ATOM 1251 N N . VAL B 1 19 ? -11.234 3.402 -0.359 1 85.88 19 VAL B N 1
ATOM 1252 C CA . VAL B 1 19 ? -9.922 3.475 -0.993 1 85.88 19 VAL B CA 1
ATOM 1253 C C . VAL B 1 19 ? -10.039 3.121 -2.473 1 85.88 19 VAL B C 1
ATOM 1255 O O . VAL B 1 19 ? -10.352 1.979 -2.822 1 85.88 19 VAL B O 1
ATOM 1258 N N . GLU B 1 20 ? -9.836 4.324 -3.203 1 87.12 20 GLU B N 1
ATOM 1259 C CA . GLU B 1 20 ? -10 4.133 -4.641 1 87.12 20 GLU B CA 1
ATOM 1260 C C . GLU B 1 20 ? -8.695 4.355 -5.387 1 87.12 20 GLU B C 1
ATOM 1262 O O . GLU B 1 20 ? -8.062 5.406 -5.25 1 87.12 20 GLU B O 1
ATOM 1267 N N . TYR B 1 21 ? -8.07 3.281 -5.922 1 87.19 21 TYR B N 1
ATOM 1268 C CA . TYR B 1 21 ? -6.91 3.283 -6.809 1 87.19 21 TYR B CA 1
ATOM 1269 C C . TYR B 1 21 ? -5.621 3.064 -6.023 1 87.19 21 TYR B C 1
ATOM 1271 O O . TYR B 1 21 ? -5.168 3.953 -5.301 1 87.19 21 TYR B O 1
ATOM 1279 N N . VAL B 1 22 ? -5.156 2.076 -6.031 1 90.38 22 VAL B N 1
ATOM 1280 C CA . VAL B 1 22 ? -3.848 1.688 -5.516 1 90.38 22 VAL B CA 1
ATOM 1281 C C . VAL B 1 22 ? -3.037 1.015 -6.617 1 90.38 22 VAL B C 1
ATOM 1283 O O . VAL B 1 22 ? -3.514 0.081 -7.266 1 90.38 22 VAL B O 1
ATOM 1286 N N . TYR B 1 23 ? -1.912 1.574 -6.855 1 92.69 23 TYR B N 1
ATOM 1287 C CA . TYR B 1 23 ? -1.01 1 -7.844 1 92.69 23 TYR B CA 1
ATOM 1288 C C . TYR B 1 23 ? 0.344 0.673 -7.227 1 92.69 23 TYR B C 1
ATOM 1290 O O . TYR B 1 23 ? 0.96 1.524 -6.582 1 92.69 23 TYR B O 1
ATOM 1298 N N . VAL B 1 24 ? 0.755 -0.511 -7.363 1 90.81 24 VAL B N 1
ATOM 1299 C CA . VAL B 1 24 ? 2.08 -0.949 -6.938 1 90.81 24 VAL B CA 1
ATOM 1300 C C . VAL B 1 24 ? 2.826 -1.56 -8.125 1 90.81 24 VAL B C 1
ATOM 1302 O O . VAL B 1 24 ? 2.367 -2.541 -8.711 1 90.81 24 VAL B O 1
ATOM 1305 N N . GLN B 1 25 ? 3.939 -0.93 -8.391 1 92 25 GLN B N 1
ATOM 1306 C CA . GLN B 1 25 ? 4.609 -1.383 -9.602 1 92 25 GLN B CA 1
ATOM 1307 C C . GLN B 1 25 ? 6.125 -1.423 -9.406 1 92 25 GLN B C 1
ATOM 1309 O O . GLN B 1 25 ? 6.672 -0.674 -8.602 1 92 25 GLN B O 1
ATOM 1314 N N . HIS B 1 26 ? 6.777 -2.328 -10.195 1 90.62 26 HIS B N 1
ATOM 1315 C CA . HIS B 1 26 ? 8.227 -2.449 -10.305 1 90.62 26 HIS B CA 1
ATOM 1316 C C . HIS B 1 26 ? 8.859 -2.773 -8.953 1 90.62 26 HIS B C 1
ATOM 1318 O O . HIS B 1 26 ? 9.625 -1.974 -8.414 1 90.62 26 HIS B O 1
ATOM 1324 N N . CYS B 1 27 ? 8.531 -3.916 -8.562 1 87.25 27 CYS B N 1
ATOM 1325 C CA . CYS B 1 27 ? 9.039 -4.43 -7.301 1 87.25 27 CYS B CA 1
ATOM 1326 C C . CYS B 1 27 ? 9.891 -5.68 -7.52 1 87.25 27 CYS B C 1
ATOM 1328 O O . CYS B 1 27 ? 9.531 -6.547 -8.32 1 87.25 27 CYS B O 1
ATOM 1330 N N . ASN B 1 28 ? 11 -5.645 -6.938 1 86.12 28 ASN B N 1
ATOM 1331 C CA . ASN B 1 28 ? 11.891 -6.797 -6.902 1 86.12 28 ASN B CA 1
ATOM 1332 C C . ASN B 1 28 ? 12.312 -7.133 -5.473 1 86.12 28 ASN B C 1
ATOM 1334 O O . ASN B 1 28 ? 12.812 -6.273 -4.75 1 86.12 28 ASN B O 1
ATOM 1338 N N . PHE B 1 29 ? 12.055 -8.398 -5.07 1 81.5 29 PHE B N 1
ATOM 1339 C CA . PHE B 1 29 ? 12.375 -8.758 -3.693 1 81.5 29 PHE B CA 1
ATOM 1340 C C . PHE B 1 29 ? 12.828 -10.211 -3.602 1 81.5 29 PHE B C 1
ATOM 1342 O O . PHE B 1 29 ? 12.594 -11 -4.52 1 81.5 29 PHE B O 1
ATOM 1349 N N . THR B 1 30 ? 13.562 -10.375 -2.592 1 78.25 30 THR B N 1
ATOM 1350 C CA . THR B 1 30 ? 13.961 -11.75 -2.301 1 78.25 30 THR B CA 1
ATOM 1351 C C . THR B 1 30 ? 13.523 -12.156 -0.896 1 78.25 30 THR B C 1
ATOM 1353 O O . THR B 1 30 ? 13.562 -11.344 0.031 1 78.25 30 THR B O 1
ATOM 1356 N N . GLN B 1 31 ? 12.953 -13.375 -0.77 1 78.38 31 GLN B N 1
ATOM 1357 C CA . GLN B 1 31 ? 12.609 -14.031 0.492 1 78.38 31 GLN B CA 1
ATOM 1358 C C . GLN B 1 31 ? 11.633 -13.18 1.299 1 78.38 31 GLN B C 1
ATOM 1360 O O . GLN B 1 31 ? 11.789 -13.031 2.512 1 78.38 31 GLN B O 1
ATOM 1365 N N . THR B 1 32 ? 10.68 -12.555 0.543 1 76.44 32 THR B N 1
ATOM 1366 C CA . THR B 1 32 ? 9.625 -11.82 1.234 1 76.44 32 THR B CA 1
ATOM 1367 C C . THR B 1 32 ? 8.617 -12.781 1.857 1 76.44 32 THR B C 1
ATOM 1369 O O . THR B 1 32 ? 8.523 -13.938 1.452 1 76.44 32 THR B O 1
ATOM 1372 N N . GLN B 1 33 ? 7.945 -12.336 2.887 1 75.06 33 GLN B N 1
ATOM 1373 C CA . GLN B 1 33 ? 6.906 -13.203 3.443 1 75.06 33 GLN B CA 1
ATOM 1374 C C . GLN B 1 33 ? 5.711 -13.305 2.5 1 75.06 33 GLN B C 1
ATOM 1376 O O . GLN B 1 33 ? 5.234 -14.406 2.213 1 75.06 33 GLN B O 1
ATOM 1381 N N . ASN B 1 34 ? 5.168 -12.133 2.029 1 80.12 34 ASN B N 1
ATOM 1382 C CA . ASN B 1 34 ? 4.113 -12.055 1.025 1 80.12 34 ASN B CA 1
ATOM 1383 C C . ASN B 1 34 ? 4.473 -11.086 -0.095 1 80.12 34 ASN B C 1
ATOM 1385 O O . ASN B 1 34 ? 4.816 -9.93 0.164 1 80.12 34 ASN B O 1
ATOM 1389 N N . GLY B 1 35 ? 4.371 -11.562 -1.355 1 80.75 35 GLY B N 1
ATOM 1390 C CA . GLY B 1 35 ? 4.676 -10.711 -2.492 1 80.75 35 GLY B CA 1
ATOM 1391 C C . GLY B 1 35 ? 3.598 -9.68 -2.768 1 80.75 35 GLY B C 1
ATOM 1392 O O . GLY B 1 35 ? 3.875 -8.617 -3.328 1 80.75 35 GLY B O 1
ATOM 1393 N N . ALA B 1 36 ? 2.393 -10.039 -2.43 1 87.06 36 ALA B N 1
ATOM 1394 C CA . ALA B 1 36 ? 1.24 -9.148 -2.553 1 87.06 36 ALA B CA 1
ATOM 1395 C C . ALA B 1 36 ? 0.182 -9.477 -1.502 1 87.06 36 ALA B C 1
ATOM 1397 O O . ALA B 1 36 ? -0.209 -10.633 -1.344 1 87.06 36 ALA B O 1
ATOM 1398 N N . ARG B 1 37 ? -0.224 -8.461 -0.796 1 87.12 37 ARG B N 1
ATOM 1399 C CA . ARG B 1 37 ? -1.207 -8.703 0.255 1 87.12 37 ARG B CA 1
ATOM 1400 C C . ARG B 1 37 ? -2.191 -7.543 0.359 1 87.12 37 ARG B C 1
ATOM 1402 O O . ARG B 1 37 ? -1.79 -6.379 0.334 1 87.12 37 ARG B O 1
ATOM 1409 N N . ILE B 1 38 ? -3.455 -7.84 0.355 1 87.62 38 ILE B N 1
ATOM 1410 C CA . ILE B 1 38 ? -4.527 -6.926 0.73 1 87.62 38 ILE B CA 1
ATOM 1411 C C . ILE B 1 38 ? -5.258 -7.465 1.958 1 87.62 38 ILE B C 1
ATOM 1413 O O . ILE B 1 38 ? -5.652 -8.633 1.991 1 87.62 38 ILE B O 1
ATOM 1417 N N . LYS B 1 39 ? -5.332 -6.648 2.949 1 83.06 39 LYS B N 1
ATOM 1418 C CA . LYS B 1 39 ? -6.129 -7.02 4.113 1 83.06 39 LYS B CA 1
ATOM 1419 C C . LYS B 1 39 ? -7.02 -5.863 4.566 1 83.06 39 LYS B C 1
ATOM 1421 O O . LYS B 1 39 ? -6.539 -4.75 4.773 1 83.06 39 LYS B O 1
ATOM 1426 N N . THR B 1 40 ? -8.328 -6.16 4.504 1 84.31 40 THR B N 1
ATOM 1427 C CA . THR B 1 40 ? -9.242 -5.199 5.102 1 84.31 40 THR B CA 1
ATOM 1428 C C . THR B 1 40 ? -9.781 -5.719 6.434 1 84.31 40 THR B C 1
ATOM 1430 O O . THR B 1 40 ? -9.836 -6.93 6.652 1 84.31 40 THR B O 1
ATOM 1433 N N . TRP B 1 41 ? -10.109 -5.133 7.402 1 72.38 41 TRP B N 1
ATOM 1434 C CA . TRP B 1 41 ? -10.562 -5.586 8.711 1 72.38 41 TRP B CA 1
ATOM 1435 C C . TRP B 1 41 ? -12.023 -5.219 8.945 1 72.38 41 TRP B C 1
ATOM 1437 O O . TRP B 1 41 ? -12.516 -4.223 8.398 1 72.38 41 TRP B O 1
ATOM 1447 N N . PRO B 1 42 ? -12.82 -6.328 9.578 1 60.47 42 PRO B N 1
ATOM 1448 C CA . PRO B 1 42 ? -14.266 -6.418 9.789 1 60.47 42 PRO B CA 1
ATOM 1449 C C . PRO B 1 42 ? -14.891 -5.086 10.211 1 60.47 42 PRO B C 1
ATOM 1451 O O . PRO B 1 42 ? -16.016 -4.77 9.805 1 60.47 42 PRO B O 1
ATOM 1454 N N . SER B 1 43 ? -14.266 -4.656 11.234 1 53.84 43 SER B N 1
ATOM 1455 C CA . SER B 1 43 ? -15.258 -3.674 11.664 1 53.84 43 SER B CA 1
ATOM 1456 C C . SER B 1 43 ? -15.695 -2.787 10.508 1 53.84 43 SER B C 1
ATOM 1458 O O . SER B 1 43 ? -16.688 -2.066 10.609 1 53.84 43 SER B O 1
ATOM 1460 N N . SER B 1 44 ? -14.93 -2.078 9.789 1 54.06 44 SER B N 1
ATOM 1461 C CA . SER B 1 44 ? -15.281 -0.889 9.016 1 54.06 44 SER B CA 1
ATOM 1462 C C . SER B 1 44 ? -15.57 -1.237 7.562 1 54.06 44 SER B C 1
ATOM 1464 O O . SER B 1 44 ? -14.914 -2.105 6.984 1 54.06 44 SER B O 1
ATOM 1466 N N . ALA B 1 45 ? -16.797 -1.001 7.152 1 66 45 ALA B N 1
ATOM 1467 C CA . ALA B 1 45 ? -17.266 -0.953 5.77 1 66 45 ALA B CA 1
ATOM 1468 C C . ALA B 1 45 ? -16.281 -0.199 4.883 1 66 45 ALA B C 1
ATOM 1470 O O . ALA B 1 45 ? -16.281 1.033 4.844 1 66 45 ALA B O 1
ATOM 1471 N N . VAL B 1 46 ? -15.055 -0.781 4.598 1 78.88 46 VAL B N 1
ATOM 1472 C CA . VAL B 1 46 ? -14.172 -0.103 3.648 1 78.88 46 VAL B CA 1
ATOM 1473 C C . VAL B 1 46 ? -14.281 -0.769 2.279 1 78.88 46 VAL B C 1
ATOM 1475 O O . VAL B 1 46 ? -14.141 -1.988 2.162 1 78.88 46 VAL B O 1
ATOM 1478 N N . GLN B 1 47 ? -14.727 0.053 1.426 1 85.31 47 GLN B N 1
ATOM 1479 C CA . GLN B 1 47 ? -14.734 -0.406 0.04 1 85.31 47 GLN B CA 1
ATOM 1480 C C . GLN B 1 47 ? -13.383 -0.171 -0.626 1 85.31 47 GLN B C 1
ATOM 1482 O O . GLN B 1 47 ? -12.914 0.966 -0.705 1 85.31 47 GLN B O 1
ATOM 1487 N N . VAL B 1 48 ? -12.766 -1.212 -1.009 1 89.75 48 VAL B N 1
ATOM 1488 C CA . VAL B 1 48 ? -11.5 -1.142 -1.738 1 89.75 48 VAL B CA 1
ATOM 1489 C C . VAL B 1 48 ? -11.727 -1.516 -3.201 1 89.75 48 VAL B C 1
ATOM 1491 O O . VAL B 1 48 ? -12.305 -2.562 -3.498 1 89.75 48 VAL B O 1
ATOM 1494 N N . SER B 1 49 ? -11.352 -0.609 -4.051 1 93.38 49 SER B N 1
ATOM 1495 C CA . SER B 1 49 ? -11.523 -0.9 -5.469 1 93.38 49 SER B CA 1
ATOM 1496 C C . SER B 1 49 ? -10.367 -0.344 -6.293 1 93.38 49 SER B C 1
ATOM 1498 O O . SER B 1 49 ? -9.719 0.626 -5.891 1 93.38 49 SER B O 1
ATOM 1500 N N . ASN B 1 50 ? -9.992 -0.991 -7.387 1 95.19 50 ASN B N 1
ATOM 1501 C CA . ASN B 1 50 ? -8.992 -0.534 -8.352 1 95.19 50 ASN B CA 1
ATOM 1502 C C . ASN B 1 50 ? -7.582 -0.608 -7.773 1 95.19 50 ASN B C 1
ATOM 1504 O O . ASN B 1 50 ? -6.875 0.4 -7.715 1 95.19 50 ASN B O 1
ATOM 1508 N N . VAL B 1 51 ? -7.266 -1.786 -7.43 1 94.12 51 VAL B N 1
ATOM 1509 C CA . VAL B 1 51 ? -5.918 -2.072 -6.953 1 94.12 51 VAL B CA 1
ATOM 1510 C C . VAL B 1 51 ? -5.145 -2.84 -8.023 1 94.12 51 VAL B C 1
ATOM 1512 O O . VAL B 1 51 ? -5.602 -3.881 -8.5 1 94.12 51 VAL B O 1
ATOM 1515 N N . THR B 1 52 ? -4.059 -2.336 -8.414 1 95.69 52 THR B N 1
ATOM 1516 C CA . THR B 1 52 ? -3.254 -2.975 -9.453 1 95.69 52 THR B CA 1
ATOM 1517 C C . THR B 1 52 ? -1.86 -3.305 -8.922 1 95.69 52 THR B C 1
ATOM 1519 O O . THR B 1 52 ? -1.187 -2.445 -8.352 1 95.69 52 THR B O 1
ATOM 1522 N N . TYR B 1 53 ? -1.479 -4.484 -9.031 1 94.62 53 TYR B N 1
ATOM 1523 C CA . TYR B 1 53 ? -0.1 -4.941 -8.914 1 94.62 53 TYR B CA 1
ATOM 1524 C C . TYR B 1 53 ? 0.492 -5.25 -10.281 1 94.62 53 TYR B C 1
ATOM 1526 O O . TYR B 1 53 ? -0.052 -6.066 -11.031 1 94.62 53 TYR B O 1
ATOM 1534 N N . LYS B 1 54 ? 1.557 -4.574 -10.57 1 95.31 54 LYS B N 1
ATOM 1535 C CA . LYS B 1 54 ? 2.143 -4.773 -11.898 1 95.31 54 LYS B CA 1
ATOM 1536 C C . LYS B 1 54 ? 3.662 -4.883 -11.812 1 95.31 54 LYS B C 1
ATOM 1538 O O . LYS B 1 54 ? 4.309 -4.105 -11.109 1 95.31 54 LYS B O 1
ATOM 1543 N N . ASP B 1 55 ? 4.281 -5.898 -12.516 1 95 55 ASP B N 1
ATOM 1544 C CA . ASP B 1 55 ? 5.727 -6.094 -12.609 1 95 55 ASP B CA 1
ATOM 1545 C C . ASP B 1 55 ? 6.336 -6.332 -11.227 1 95 55 ASP B C 1
ATOM 1547 O O . ASP B 1 55 ? 7.277 -5.641 -10.836 1 95 55 ASP B O 1
ATOM 1551 N N . ILE B 1 56 ? 5.781 -7.328 -10.594 1 92.88 56 ILE B N 1
ATOM 1552 C CA . ILE B 1 56 ? 6.254 -7.75 -9.281 1 92.88 56 ILE B CA 1
ATOM 1553 C C . ILE B 1 56 ? 7.008 -9.07 -9.398 1 92.88 56 ILE B C 1
ATOM 1555 O O . ILE B 1 56 ? 6.457 -10.07 -9.875 1 92.88 56 ILE B O 1
ATOM 1559 N N . ASN B 1 57 ? 8.266 -9 -9.055 1 91.38 57 ASN B N 1
ATOM 1560 C CA . ASN B 1 57 ? 9.125 -10.18 -9.164 1 91.38 57 ASN B CA 1
ATOM 1561 C C . ASN B 1 57 ? 9.836 -10.477 -7.848 1 91.38 57 ASN B C 1
ATOM 1563 O O . ASN B 1 57 ? 10.352 -9.562 -7.199 1 91.38 57 ASN B O 1
ATOM 1567 N N . GLY B 1 58 ? 9.789 -11.867 -7.52 1 88.12 58 GLY B N 1
ATOM 1568 C CA . GLY B 1 58 ? 10.578 -12.18 -6.336 1 88.12 58 GLY B CA 1
ATOM 1569 C C . GLY B 1 58 ? 10.328 -13.586 -5.812 1 88.12 58 GLY B C 1
ATOM 1570 O O . GLY B 1 58 ? 9.805 -14.438 -6.531 1 88.12 58 GLY B O 1
ATOM 1571 N N . THR B 1 59 ? 10.914 -13.75 -4.699 1 87.25 59 THR B N 1
ATOM 1572 C CA . THR B 1 59 ? 10.734 -15.031 -4.031 1 87.25 59 THR B CA 1
ATOM 1573 C C . THR B 1 59 ? 10.094 -14.852 -2.66 1 87.25 59 THR B C 1
ATOM 1575 O O . THR B 1 59 ? 10.32 -13.836 -1.995 1 87.25 59 THR B O 1
ATOM 1578 N N . SER B 1 60 ? 9.172 -15.766 -2.369 1 84 60 SER B N 1
ATOM 1579 C CA . SER B 1 60 ? 8.516 -15.734 -1.065 1 84 60 SER B CA 1
ATOM 1580 C C . SER B 1 60 ? 9.086 -16.797 -0.138 1 84 60 SER B C 1
ATOM 1582 O O . SER B 1 60 ? 9.258 -17.953 -0.541 1 84 60 SER B O 1
ATOM 1584 N N . GLY B 1 61 ? 9.375 -16.391 1.084 1 79.88 61 GLY B N 1
ATOM 1585 C CA . GLY B 1 61 ? 9.82 -17.344 2.086 1 79.88 61 GLY B CA 1
ATOM 1586 C C . GLY B 1 61 ? 8.688 -18.125 2.705 1 79.88 61 GLY B C 1
ATOM 1587 O O . GLY B 1 61 ? 8.898 -19.219 3.234 1 79.88 61 GLY B O 1
ATOM 1588 N N . ASN B 1 62 ? 7.504 -17.547 2.705 1 80.19 62 ASN B N 1
ATOM 1589 C CA . ASN B 1 62 ? 6.309 -18.219 3.195 1 80.19 62 ASN B CA 1
ATOM 1590 C C . ASN B 1 62 ? 5.574 -18.938 2.074 1 80.19 62 ASN B C 1
ATOM 1592 O O . ASN B 1 62 ? 5.734 -18.609 0.899 1 80.19 62 ASN B O 1
ATOM 1596 N N . GLN B 1 63 ? 4.848 -19.938 2.473 1 83.75 63 GLN B N 1
ATOM 1597 C CA . GLN B 1 63 ? 4.051 -20.656 1.485 1 83.75 63 GLN B CA 1
ATOM 1598 C C . GLN B 1 63 ? 2.963 -19.766 0.896 1 83.75 63 GLN B C 1
ATOM 1600 O O . GLN B 1 63 ? 2.664 -19.844 -0.297 1 83.75 63 GLN B O 1
ATOM 1605 N N . LYS B 1 64 ? 2.436 -18.875 1.715 1 86.25 64 LYS B N 1
ATOM 1606 C CA . LYS B 1 64 ? 1.392 -17.969 1.236 1 86.25 64 LYS B CA 1
ATOM 1607 C C . LYS B 1 64 ? 1.994 -16.688 0.651 1 86.25 64 LYS B C 1
ATOM 1609 O O . LYS B 1 64 ? 2.219 -15.719 1.371 1 86.25 64 LYS B O 1
ATOM 1614 N N . GLY B 1 65 ? 2.266 -16.656 -0.623 1 87.56 65 GLY B N 1
ATOM 1615 C CA . GLY B 1 65 ? 2.947 -15.539 -1.268 1 87.56 65 GLY B CA 1
ATOM 1616 C C . GLY B 1 65 ? 2.018 -14.398 -1.628 1 87.56 65 GLY B C 1
ATOM 1617 O O . GLY B 1 65 ? 2.449 -13.25 -1.739 1 87.56 65 GLY B O 1
ATOM 1618 N N . ILE B 1 66 ? 0.741 -14.758 -1.922 1 91.5 66 ILE B N 1
ATOM 1619 C CA . ILE B 1 66 ? -0.276 -13.766 -2.254 1 91.5 66 ILE B CA 1
ATOM 1620 C C . ILE B 1 66 ? -1.484 -13.938 -1.336 1 91.5 66 ILE B C 1
ATOM 16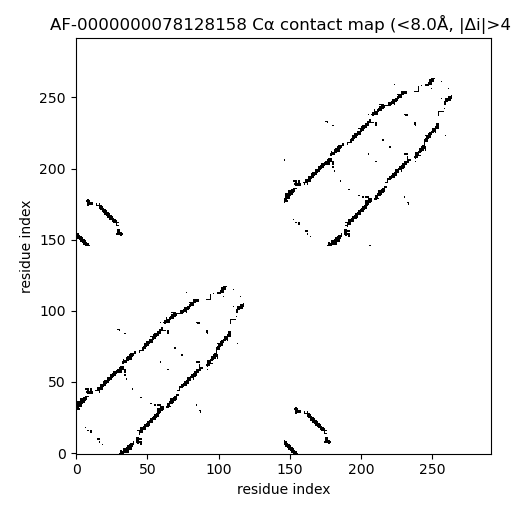22 O O . ILE B 1 66 ? -2.043 -15.039 -1.234 1 91.5 66 ILE B O 1
ATOM 1626 N N . ILE B 1 67 ? -1.849 -12.922 -0.621 1 91.88 67 ILE B N 1
ATOM 1627 C CA . ILE B 1 67 ? -2.975 -12.984 0.304 1 91.88 67 ILE B CA 1
ATOM 1628 C C . ILE B 1 67 ? -3.91 -11.805 0.062 1 91.88 67 ILE B C 1
ATOM 1630 O O . ILE B 1 67 ? -3.545 -10.656 0.318 1 91.88 67 ILE B O 1
ATOM 1634 N N . PHE B 1 68 ? -5.113 -12.062 -0.432 1 93.38 68 PHE B N 1
ATOM 1635 C CA . PHE B 1 68 ? -6.18 -11.07 -0.498 1 93.38 68 PHE B CA 1
ATOM 1636 C C . PHE B 1 68 ? -7.324 -11.445 0.437 1 93.38 68 PHE B C 1
ATOM 1638 O O . PHE B 1 68 ? -8.062 -12.398 0.175 1 93.38 68 PHE B O 1
ATOM 1645 N N . ASN B 1 69 ? -7.387 -10.75 1.497 1 90.38 69 ASN B N 1
ATOM 1646 C CA . ASN B 1 69 ? -8.383 -11 2.535 1 90.38 69 ASN B CA 1
ATOM 1647 C C . ASN B 1 69 ? -9.234 -9.758 2.805 1 90.38 69 ASN B C 1
ATOM 1649 O O . ASN B 1 69 ? -8.898 -8.945 3.668 1 90.38 69 ASN B O 1
ATOM 1653 N N . CYS B 1 70 ? -10.312 -9.695 2.049 1 89.69 70 CYS B N 1
ATOM 1654 C CA . CYS B 1 70 ? -11.234 -8.57 2.213 1 89.69 70 CYS B CA 1
ATOM 1655 C C . CYS B 1 70 ? -12.43 -8.969 3.074 1 89.69 70 CYS B C 1
ATOM 1657 O O . CYS B 1 70 ? -12.938 -10.086 2.959 1 89.69 70 CYS B O 1
ATOM 1659 N N . ASP B 1 71 ? -12.773 -8.109 3.916 1 85.12 71 ASP B N 1
ATOM 1660 C CA . ASP B 1 71 ? -13.891 -8.375 4.816 1 85.12 71 ASP B CA 1
ATOM 1661 C C . ASP B 1 71 ? -15.211 -8.453 4.051 1 85.12 71 ASP B C 1
ATOM 1663 O O . ASP B 1 71 ? -15.234 -8.828 2.877 1 85.12 71 ASP B O 1
ATOM 1667 N N . GLN B 1 72 ? -16.375 -8.102 4.699 1 82.06 72 GLN B N 1
ATOM 1668 C CA . GLN B 1 72 ? -17.703 -8.281 4.109 1 82.06 72 GLN B CA 1
ATOM 1669 C C . GLN B 1 72 ? -17.844 -7.445 2.84 1 82.06 72 GLN B C 1
ATOM 1671 O O . GLN B 1 72 ? -18.531 -7.863 1.897 1 82.06 72 GLN B O 1
ATOM 1676 N N . GLU B 1 73 ? -17.266 -6.281 2.818 1 85.75 73 GLU B N 1
ATOM 1677 C CA . GLU B 1 73 ? -17.25 -5.488 1.594 1 85.75 73 GLU B CA 1
ATOM 1678 C C . GLU B 1 73 ? -16.25 -6.043 0.587 1 85.75 73 GLU B C 1
ATOM 1680 O O . GLU B 1 73 ? -15.031 -5.973 0.808 1 85.75 73 GLU B O 1
ATOM 1685 N N . VAL B 1 74 ? -16.734 -6.547 -0.466 1 91.19 74 VAL B N 1
ATOM 1686 C CA . VAL B 1 74 ? -15.914 -7.207 -1.477 1 91.19 74 VAL B CA 1
ATOM 1687 C C . VAL B 1 74 ? -14.93 -6.203 -2.078 1 91.19 74 VAL B C 1
ATOM 1689 O O . VAL B 1 74 ? -15.297 -5.062 -2.367 1 91.19 74 VAL B O 1
ATOM 1692 N N . CYS B 1 75 ? -13.664 -6.539 -2.238 1 92.62 75 CYS B N 1
ATOM 1693 C CA . CYS B 1 75 ? -12.711 -5.75 -3.004 1 92.62 75 CYS B CA 1
ATOM 1694 C C . CYS B 1 75 ? -12.883 -5.984 -4.5 1 92.62 75 CYS B C 1
ATOM 1696 O O . CYS B 1 75 ? -12.891 -7.129 -4.957 1 92.62 75 CYS B O 1
ATOM 1698 N N . THR B 1 76 ? -13.023 -4.914 -5.199 1 95.88 76 THR B N 1
ATOM 1699 C CA . THR B 1 76 ? -13.375 -5.094 -6.602 1 95.88 76 THR B CA 1
ATOM 1700 C C . THR B 1 76 ? -12.297 -4.508 -7.508 1 95.88 76 THR B C 1
ATOM 1702 O O . THR B 1 76 ? -11.555 -3.605 -7.102 1 95.88 76 THR B O 1
ATOM 1705 N N . ASN B 1 77 ? -12.125 -5.055 -8.625 1 97.06 77 ASN B N 1
ATOM 1706 C CA . ASN B 1 77 ? -11.211 -4.629 -9.68 1 97.06 77 ASN B CA 1
ATOM 1707 C C . ASN B 1 77 ? -9.758 -4.715 -9.227 1 97.06 77 ASN B C 1
ATOM 1709 O O . ASN B 1 77 ? -9.008 -3.746 -9.352 1 97.06 77 ASN B O 1
ATOM 1713 N N . ILE B 1 78 ? -9.5 -5.848 -8.703 1 96.69 78 ILE B N 1
ATOM 1714 C CA . ILE B 1 78 ? -8.117 -6.188 -8.367 1 96.69 78 ILE B CA 1
ATOM 1715 C C . ILE B 1 78 ? -7.41 -6.738 -9.602 1 96.69 78 ILE B C 1
ATOM 1717 O O . ILE B 1 78 ? -7.84 -7.742 -10.18 1 96.69 78 ILE B O 1
ATOM 1721 N N . ILE B 1 79 ? -6.297 -6.059 -10.023 1 96.94 79 ILE B N 1
ATOM 1722 C CA . ILE B 1 79 ? -5.59 -6.445 -11.242 1 96.94 79 ILE B CA 1
ATOM 1723 C C . ILE B 1 79 ? -4.176 -6.895 -10.891 1 96.94 79 ILE B C 1
ATOM 1725 O O . ILE B 1 79 ? -3.438 -6.176 -10.211 1 96.94 79 ILE B O 1
ATOM 1729 N N . MET B 1 80 ? -3.875 -8.047 -11.234 1 96.31 80 MET B N 1
ATOM 1730 C CA . MET B 1 80 ? -2.502 -8.539 -11.172 1 96.31 80 MET B CA 1
ATOM 1731 C C . MET B 1 80 ? -1.956 -8.789 -12.578 1 96.31 80 MET B C 1
ATOM 1733 O O . MET B 1 80 ? -2.525 -9.57 -13.344 1 96.31 80 MET B O 1
ATOM 1737 N N . ASP B 1 81 ? -0.919 -8.047 -12.867 1 96.5 81 ASP B N 1
ATOM 1738 C CA . ASP B 1 81 ? -0.375 -8.102 -14.219 1 96.5 81 ASP B CA 1
ATOM 1739 C C . ASP B 1 81 ? 1.144 -8.266 -14.195 1 96.5 81 ASP B C 1
ATOM 1741 O O . ASP B 1 81 ? 1.851 -7.461 -13.586 1 96.5 81 ASP B O 1
ATOM 1745 N N . HIS B 1 82 ? 1.748 -9.383 -14.812 1 96.75 82 HIS B N 1
ATOM 1746 C CA . HIS B 1 82 ? 3.174 -9.688 -14.867 1 96.75 82 HIS B CA 1
ATOM 1747 C C . HIS B 1 82 ? 3.75 -9.852 -13.461 1 96.75 82 HIS B C 1
ATOM 1749 O O . HIS B 1 82 ? 4.605 -9.07 -13.039 1 96.75 82 HIS B O 1
ATOM 1755 N N . ILE B 1 83 ? 3.227 -10.891 -12.859 1 95.88 83 ILE B N 1
ATOM 1756 C CA . ILE B 1 83 ? 3.637 -11.242 -11.508 1 95.88 83 ILE B CA 1
ATOM 1757 C C . ILE B 1 83 ? 4.457 -12.531 -11.539 1 95.88 83 ILE B C 1
ATOM 1759 O O . ILE B 1 83 ? 4.062 -13.508 -12.18 1 95.88 83 ILE B O 1
ATOM 1763 N N . SER B 1 84 ? 5.609 -12.5 -10.984 1 95.31 84 SER B N 1
ATOM 1764 C CA . SER B 1 84 ? 6.41 -13.703 -10.797 1 95.31 84 SER B CA 1
ATOM 1765 C C . SER B 1 84 ? 6.883 -13.836 -9.352 1 95.31 84 SER B C 1
ATOM 1767 O O . SER B 1 84 ? 7.898 -13.25 -8.969 1 95.31 84 SER B O 1
ATOM 1769 N N . ILE B 1 85 ? 6.176 -14.562 -8.578 1 92.31 85 ILE B N 1
ATOM 1770 C CA . ILE B 1 85 ? 6.512 -14.844 -7.188 1 92.31 85 ILE B CA 1
ATOM 1771 C C . ILE B 1 85 ? 6.773 -16.344 -7.012 1 92.31 85 ILE B C 1
ATOM 1773 O O . ILE B 1 85 ? 5.863 -17.156 -7.172 1 92.31 85 ILE B O 1
ATOM 1777 N N . ARG B 1 86 ? 7.945 -16.656 -6.715 1 92.75 86 ARG B N 1
ATOM 1778 C CA . ARG B 1 86 ? 8.352 -18.062 -6.57 1 92.75 86 ARG B CA 1
ATOM 1779 C C . ARG B 1 86 ? 8.75 -18.359 -5.133 1 92.75 86 ARG B C 1
ATOM 1781 O O . ARG B 1 86 ? 9.039 -17.453 -4.352 1 92.75 86 ARG B O 1
ATOM 1788 N N . SER B 1 87 ? 8.695 -19.625 -4.754 1 89.56 87 SER B N 1
ATOM 1789 C CA . SER B 1 87 ? 9.102 -20.047 -3.414 1 89.56 87 SER B CA 1
ATOM 1790 C C . SER B 1 87 ? 10.609 -19.969 -3.238 1 89.56 87 SER B C 1
ATOM 1792 O O . SER B 1 87 ? 11.367 -20.344 -4.141 1 89.56 87 SER B O 1
ATOM 1794 N N . SER B 1 88 ? 11.047 -19.422 -2.088 1 83.94 88 SER B N 1
ATOM 1795 C CA . SER B 1 88 ? 12.469 -19.375 -1.787 1 83.94 88 SER B CA 1
ATOM 1796 C C . SER B 1 88 ? 13.008 -20.75 -1.422 1 83.94 88 SER B C 1
ATOM 1798 O O . SER B 1 88 ? 14.203 -21.016 -1.538 1 83.94 88 SER B O 1
ATOM 1800 N N . ASN B 1 89 ? 12.156 -21.578 -0.882 1 83.94 89 ASN B N 1
ATOM 1801 C CA . ASN B 1 89 ? 12.57 -22.875 -0.355 1 83.94 89 ASN B CA 1
ATOM 1802 C C . ASN B 1 89 ? 12.148 -24.016 -1.273 1 83.94 89 ASN B C 1
ATOM 1804 O O . ASN B 1 89 ? 12.203 -25.188 -0.886 1 83.94 89 ASN B O 1
ATOM 1808 N N . GLY B 1 90 ? 11.789 -23.734 -2.318 1 79.94 90 GLY B N 1
ATOM 1809 C CA . GLY B 1 90 ? 11.312 -24.781 -3.205 1 79.94 90 GLY B CA 1
ATOM 1810 C C . GLY B 1 90 ? 9.836 -25.094 -3.023 1 79.94 90 GLY B C 1
ATOM 1811 O O . GLY B 1 90 ? 9.234 -24.703 -2.016 1 79.94 90 GLY B O 1
ATOM 1812 N N . GLY B 1 91 ? 9.18 -25.453 -4.016 1 82.69 91 GLY B N 1
ATOM 1813 C CA . GLY B 1 91 ? 7.77 -25.797 -3.965 1 82.69 91 GLY B CA 1
ATOM 1814 C C . GLY B 1 91 ? 6.879 -24.734 -4.598 1 82.69 91 GLY B C 1
ATOM 1815 O O . GLY B 1 91 ? 7.348 -23.922 -5.387 1 82.69 91 GLY B O 1
ATOM 1816 N N . ASN B 1 92 ? 5.578 -24.875 -4.113 1 85 92 ASN B N 1
ATOM 1817 C CA . ASN B 1 92 ? 4.594 -23.984 -4.727 1 85 92 ASN B CA 1
ATOM 1818 C C . ASN B 1 92 ? 4.254 -22.812 -3.812 1 85 92 ASN B C 1
ATOM 1820 O O . ASN B 1 92 ? 4.367 -22.906 -2.59 1 85 92 ASN B O 1
ATOM 1824 N N . VAL B 1 93 ? 4.086 -21.719 -4.367 1 89.75 93 VAL B N 1
ATOM 1825 C CA . VAL B 1 93 ? 3.562 -20.547 -3.656 1 89.75 93 VAL B CA 1
ATOM 1826 C C . VAL B 1 93 ? 2.035 -20.578 -3.672 1 89.75 93 VAL B C 1
ATOM 1828 O O . VAL B 1 93 ? 1.423 -20.781 -4.723 1 89.75 93 VAL B O 1
ATOM 1831 N N . SER B 1 94 ? 1.472 -20.484 -2.5 1 92.25 94 SER B N 1
ATOM 1832 C CA . SER B 1 94 ? 0.016 -20.531 -2.418 1 92.25 94 SER B CA 1
ATOM 1833 C C . SER B 1 94 ? -0.593 -19.141 -2.479 1 92.25 94 SER B C 1
ATOM 1835 O O . SER B 1 94 ? 0.072 -18.156 -2.162 1 92.25 94 SER B O 1
ATOM 1837 N N . VAL B 1 95 ? -1.888 -19.141 -2.961 1 93.75 95 VAL B N 1
ATOM 1838 C CA . VAL B 1 95 ? -2.689 -17.922 -3.066 1 93.75 95 VAL B CA 1
ATOM 1839 C C . VAL B 1 95 ? -3.961 -18.078 -2.236 1 93.75 95 VAL B C 1
ATOM 1841 O O . VAL B 1 95 ? -4.633 -19.109 -2.295 1 93.75 95 VAL B O 1
ATOM 1844 N N . THR B 1 96 ? -4.238 -17.125 -1.408 1 94.12 96 THR B N 1
ATOM 1845 C CA . THR B 1 96 ? -5.484 -17.094 -0.656 1 94.12 96 THR B CA 1
ATOM 1846 C C . THR B 1 96 ? -6.293 -15.844 -1.002 1 94.12 96 THR B C 1
ATOM 1848 O O . THR B 1 96 ? -5.758 -14.734 -1.015 1 94.12 96 THR B O 1
ATOM 1851 N N . CYS B 1 97 ? -7.574 -16.109 -1.285 1 95.06 97 CYS B N 1
ATOM 1852 C CA . CYS B 1 97 ? -8.477 -15.016 -1.625 1 95.06 97 CYS B CA 1
ATOM 1853 C C . CYS B 1 97 ? -9.781 -15.117 -0.844 1 95.06 97 CYS B C 1
ATOM 1855 O O . CYS B 1 97 ? -10.359 -16.203 -0.744 1 95.06 97 CYS B O 1
ATOM 1857 N N . LYS B 1 98 ? -10.211 -14.078 -0.282 1 93.88 98 LYS B N 1
ATOM 1858 C CA . LYS B 1 98 ? -11.516 -13.945 0.364 1 93.88 98 LYS B CA 1
ATOM 1859 C C . LYS B 1 98 ? -12.203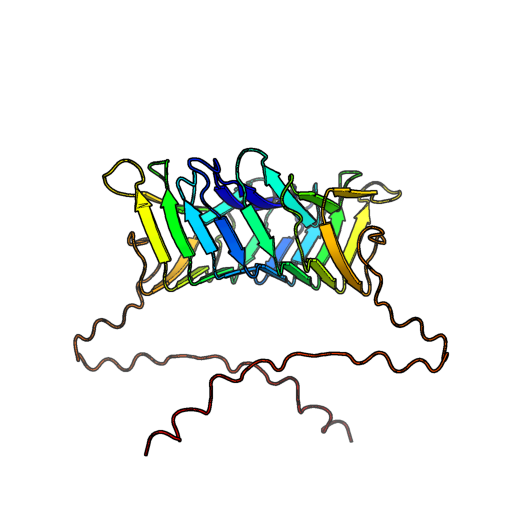 -12.648 -0.052 1 93.88 98 LYS B C 1
ATOM 1861 O O . LYS B 1 98 ? -11.672 -11.555 0.167 1 93.88 98 LYS B O 1
ATOM 1866 N N . ASN B 1 99 ? -13.43 -12.711 -0.738 1 93.62 99 ASN B N 1
ATOM 1867 C CA . ASN B 1 99 ? -14.258 -11.57 -1.111 1 93.62 99 ASN B CA 1
ATOM 1868 C C . ASN B 1 99 ? -13.516 -10.609 -2.035 1 93.62 99 ASN B C 1
ATOM 1870 O O . ASN B 1 99 ? -13.469 -9.406 -1.776 1 93.62 99 ASN B O 1
ATOM 1874 N N . VAL B 1 100 ? -12.961 -11.195 -3.129 1 96 100 VAL B N 1
ATOM 1875 C CA . VAL B 1 100 ? -12.164 -10.414 -4.074 1 96 100 VAL B CA 1
ATOM 1876 C C . VAL B 1 100 ? -12.625 -10.719 -5.5 1 96 100 VAL B C 1
ATOM 1878 O O . VAL B 1 100 ? -12.906 -11.875 -5.836 1 96 100 VAL B O 1
ATOM 1881 N N . LYS B 1 101 ? -12.781 -9.734 -6.262 1 96.69 101 LYS B N 1
ATOM 1882 C CA . LYS B 1 101 ? -13.047 -9.859 -7.691 1 96.69 101 LYS B CA 1
ATOM 1883 C C . LYS B 1 101 ? -12.031 -9.062 -8.516 1 96.69 101 LYS B C 1
ATOM 1885 O O . LYS B 1 101 ? -11.672 -7.945 -8.148 1 96.69 101 LYS B O 1
ATOM 1890 N N . GLY B 1 102 ? -11.586 -9.664 -9.594 1 97.44 102 GLY B N 1
ATOM 1891 C CA . GLY B 1 102 ? -10.641 -8.977 -10.461 1 97.44 102 GLY B CA 1
ATOM 1892 C C . GLY B 1 102 ? -10.094 -9.852 -11.578 1 97.44 102 GLY B C 1
ATOM 1893 O O . GLY B 1 102 ? -10.773 -10.773 -12.023 1 97.44 102 GLY B O 1
ATOM 1894 N N . GLN B 1 103 ? -8.906 -9.414 -12.055 1 97.38 103 GLN B N 1
ATOM 1895 C CA . GLN B 1 103 ? -8.312 -10.102 -13.195 1 97.38 103 GLN B CA 1
ATOM 1896 C C . GLN B 1 103 ? -6.812 -10.305 -12.992 1 97.38 103 GLN B C 1
ATOM 1898 O O . GLN B 1 103 ? -6.156 -9.516 -12.312 1 97.38 103 GLN B O 1
ATOM 1903 N N . SER B 1 104 ? -6.324 -11.359 -13.523 1 96.94 104 SER B N 1
ATOM 1904 C CA . SER B 1 104 ? -4.887 -11.617 -13.523 1 96.94 104 SER B CA 1
ATOM 1905 C C . SER B 1 104 ? -4.391 -11.961 -14.922 1 96.94 104 SER B C 1
ATOM 1907 O O . SER B 1 104 ? -5.09 -12.625 -15.695 1 96.94 104 SER B O 1
ATOM 1909 N N . SER B 1 105 ? -3.232 -11.422 -15.281 1 96.19 105 SER B N 1
ATOM 1910 C CA . SER B 1 105 ? -2.559 -11.734 -16.531 1 96.19 105 SER B CA 1
ATOM 1911 C C . SER B 1 105 ? -1.069 -11.977 -16.312 1 96.19 105 SER B C 1
ATOM 1913 O O . SER B 1 105 ? -0.4 -11.203 -15.633 1 96.19 105 SER B O 1
ATOM 1915 N N . TYR B 1 106 ? -0.492 -13.109 -16.812 1 95.94 106 TYR B N 1
ATOM 1916 C CA . TYR B 1 106 ? 0.925 -13.445 -16.75 1 95.94 106 TYR B CA 1
ATOM 1917 C C . TYR B 1 106 ? 1.413 -13.508 -15.312 1 95.94 106 TYR B C 1
ATOM 1919 O O . TYR B 1 106 ? 2.361 -12.812 -14.945 1 95.94 106 TYR B O 1
ATOM 1927 N N . THR B 1 107 ? 0.647 -14.305 -14.586 1 95.25 107 THR B N 1
ATOM 1928 C CA . THR B 1 107 ? 0.949 -14.375 -13.156 1 95.25 107 THR B CA 1
ATOM 1929 C C . THR B 1 107 ? 1.47 -15.758 -12.781 1 95.25 107 THR B C 1
ATOM 1931 O O . THR B 1 107 ? 0.935 -16.766 -13.234 1 95.25 107 THR B O 1
ATOM 1934 N N . THR B 1 108 ? 2.551 -15.82 -12.102 1 94 108 THR B N 1
ATOM 1935 C CA . THR B 1 108 ? 3.041 -17 -11.391 1 94 108 THR B CA 1
ATOM 1936 C C . THR B 1 108 ? 3.174 -16.703 -9.898 1 94 108 THR B C 1
ATOM 1938 O O . THR B 1 108 ? 3.912 -15.805 -9.5 1 94 108 THR B O 1
ATOM 1941 N N . PRO B 1 109 ? 2.545 -17.469 -9.055 1 94.62 109 PRO B N 1
ATOM 1942 C CA . PRO B 1 109 ? 1.601 -18.547 -9.359 1 94.62 109 PRO B CA 1
ATOM 1943 C C . PRO B 1 109 ? 0.301 -18.031 -9.977 1 94.62 109 PRO B C 1
ATOM 1945 O O . PRO B 1 109 ? 0.068 -16.812 -10.023 1 94.62 109 PRO B O 1
ATOM 1948 N N . LYS B 1 110 ? -0.473 -18.984 -10.461 1 93.5 110 LYS B N 1
ATOM 1949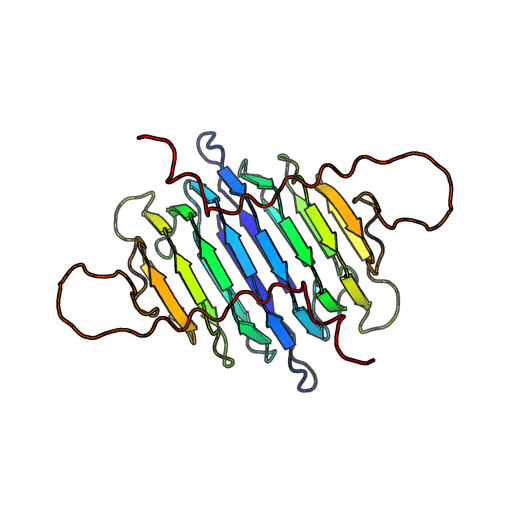 C CA . LYS B 1 110 ? -1.835 -18.641 -10.852 1 93.5 110 LYS B CA 1
ATOM 1950 C C . LYS B 1 110 ? -2.629 -18.109 -9.656 1 93.5 110 LYS B C 1
ATOM 1952 O O . LYS B 1 110 ? -2.377 -18.5 -8.516 1 93.5 110 LYS B O 1
ATOM 1957 N N . VAL B 1 111 ? -3.57 -17.172 -9.945 1 94.5 111 VAL B N 1
ATOM 1958 C CA . VAL B 1 111 ? -4.449 -16.609 -8.93 1 94.5 111 VAL B CA 1
ATOM 1959 C C . VAL B 1 111 ? -5.902 -16.953 -9.25 1 94.5 111 VAL B C 1
ATOM 1961 O O . VAL B 1 111 ? -6.629 -16.156 -9.844 1 94.5 111 VAL B O 1
ATOM 1964 N N . PRO B 1 112 ? -6.34 -18.031 -8.805 1 92.75 112 PRO B N 1
ATOM 1965 C CA . PRO B 1 112 ? -7.59 -18.609 -9.297 1 92.75 112 PRO B CA 1
ATOM 1966 C C . PRO B 1 112 ? -8.812 -17.75 -8.984 1 92.75 112 PRO B C 1
ATOM 1968 O O . PRO B 1 112 ? -9.828 -17.844 -9.672 1 92.75 112 PRO B O 1
ATOM 1971 N N . CYS B 1 113 ? -8.727 -16.969 -7.973 1 94 113 CYS B N 1
ATOM 1972 C CA . CYS B 1 113 ? -9.883 -16.172 -7.605 1 94 113 CYS B CA 1
ATOM 1973 C C . CYS B 1 113 ? -10.031 -14.977 -8.539 1 94 113 CYS B C 1
ATOM 1975 O O . CYS B 1 113 ? -11.039 -14.258 -8.484 1 94 113 CYS B O 1
ATOM 1977 N N . LEU B 1 114 ? -9.016 -14.742 -9.336 1 95.31 114 LEU B N 1
ATOM 1978 C CA . LEU B 1 114 ? -9.086 -13.688 -10.336 1 95.31 114 LEU B CA 1
ATOM 1979 C C . LEU B 1 114 ? -9.273 -14.273 -11.734 1 95.31 114 LEU B C 1
ATOM 1981 O O . LEU B 1 114 ? -8.688 -15.312 -12.055 1 95.31 114 LEU B O 1
ATOM 1985 N N . SER B 1 115 ? -10.102 -13.703 -12.5 1 90.19 115 SER B N 1
ATOM 1986 C CA . SER B 1 115 ? -10.266 -14.18 -13.875 1 90.19 115 SER B CA 1
ATOM 1987 C C . SER B 1 115 ? -8.977 -14.031 -14.672 1 90.19 115 SER B C 1
ATOM 1989 O O . SER B 1 115 ? -8.281 -13.023 -14.555 1 90.19 115 SER B O 1
ATOM 1991 N N . ASN B 1 116 ? -8.594 -15.086 -15.312 1 85.81 116 ASN B N 1
ATOM 1992 C CA . ASN B 1 116 ? -7.363 -15.086 -16.094 1 85.81 116 ASN B CA 1
ATOM 1993 C C . ASN B 1 116 ? -7.586 -14.539 -17.5 1 85.81 116 ASN B C 1
ATOM 1995 O O . ASN B 1 116 ? -8.422 -15.047 -18.25 1 85.81 116 ASN B O 1
ATOM 1999 N N . ASN B 1 117 ? -7.004 -13.445 -17.672 1 78 117 ASN B N 1
ATOM 2000 C CA . ASN B 1 117 ? -7.152 -12.812 -18.984 1 78 117 ASN B CA 1
ATOM 2001 C C . ASN B 1 117 ? -5.969 -13.125 -19.891 1 78 117 ASN B C 1
ATOM 2003 O O . ASN B 1 117 ? -5.672 -12.359 -20.812 1 78 117 ASN B O 1
ATOM 2007 N N . ASN B 1 118 ? -5.344 -14.195 -19.469 1 67.38 118 ASN B N 1
ATOM 2008 C CA . ASN B 1 118 ? -4.27 -14.539 -20.391 1 67.38 118 ASN B CA 1
ATOM 2009 C C . ASN B 1 118 ? -4.816 -14.906 -21.766 1 67.38 118 ASN B C 1
ATOM 2011 O O . ASN B 1 118 ? -5.852 -15.562 -21.875 1 67.38 118 ASN B O 1
ATOM 2015 N N . ILE B 1 119 ? -4.875 -13.984 -22.641 1 49.72 119 ILE B N 1
ATOM 2016 C CA . ILE B 1 119 ? -5.25 -14.367 -24 1 49.72 119 ILE B CA 1
ATOM 2017 C C . ILE B 1 119 ? -4.656 -15.734 -24.344 1 49.72 119 ILE B C 1
ATOM 2019 O O . ILE B 1 119 ? -3.438 -15.914 -24.281 1 49.72 119 ILE B O 1
ATOM 2023 N N . ASN B 1 120 ? -5.168 -16.75 -23.734 1 41.78 120 ASN B N 1
ATOM 2024 C CA . ASN B 1 120 ? -4.82 -17.922 -24.516 1 41.78 120 ASN B CA 1
ATOM 2025 C C . ASN B 1 120 ? -4.848 -17.625 -26.016 1 41.78 120 ASN B C 1
ATOM 2027 O O . ASN B 1 120 ? -5.762 -16.953 -26.5 1 41.78 120 ASN B O 1
ATOM 2031 N N . ASP B 1 121 ? -3.766 -17.516 -26.688 1 34.53 121 ASP B N 1
ATOM 2032 C CA . ASP B 1 121 ? -3.799 -17.797 -28.125 1 34.53 121 ASP B CA 1
ATOM 2033 C C . ASP B 1 121 ? -4.633 -19.031 -28.422 1 34.53 121 ASP B C 1
ATOM 2035 O O . ASP B 1 121 ? -4.371 -19.75 -29.406 1 34.53 121 ASP B O 1
ATOM 2039 N N . ASP B 1 122 ? -5.359 -19.688 -27.781 1 32.41 122 ASP B N 1
ATOM 2040 C CA . ASP B 1 122 ? -6.281 -20.344 -28.703 1 32.41 122 ASP B CA 1
ATOM 2041 C C . ASP B 1 122 ? -7.16 -19.344 -29.422 1 32.41 122 ASP B C 1
ATOM 2043 O O . ASP B 1 122 ? -7.641 -18.375 -28.812 1 32.41 122 ASP B O 1
ATOM 2047 N N . CYS B 1 123 ? -7.062 -19.125 -30.844 1 30.44 123 CYS B N 1
ATOM 2048 C CA . CYS B 1 123 ? -7.875 -18.609 -31.953 1 30.44 123 CYS B CA 1
ATOM 2049 C C . CYS B 1 123 ? -9.352 -18.875 -31.703 1 30.44 123 CYS B C 1
ATOM 2051 O O . CYS B 1 123 ? -10.172 -18.766 -32.625 1 30.44 123 CYS B O 1
ATOM 2053 N N . ASP B 1 124 ? -9.867 -19.422 -30.797 1 29.58 124 ASP B N 1
ATOM 2054 C CA . ASP B 1 124 ? -11.297 -19.359 -31.078 1 29.58 124 ASP B CA 1
ATOM 2055 C C . ASP B 1 124 ? -11.789 -17.922 -31.062 1 29.58 124 ASP B C 1
ATOM 2057 O O . ASP B 1 124 ? -11.18 -17.047 -30.438 1 29.58 124 ASP B O 1
ATOM 2061 N N . ASN B 1 125 ? -12.906 -17.375 -31.906 1 27.53 125 ASN B N 1
ATOM 2062 C CA . ASN B 1 125 ? -13.766 -16.297 -32.375 1 27.53 125 ASN B CA 1
ATOM 2063 C C . ASN B 1 125 ? -14.336 -15.484 -31.219 1 27.53 125 ASN B C 1
ATOM 2065 O O . ASN B 1 125 ? -15.234 -14.664 -31.406 1 27.53 125 ASN B O 1
ATOM 2069 N N . GLN B 1 126 ? -14.516 -15.922 -30 1 27.86 126 GLN B N 1
ATOM 2070 C CA . GLN B 1 126 ? -15.492 -15.008 -29.438 1 27.86 126 GLN B CA 1
ATOM 2071 C C . GLN B 1 126 ? -14.867 -13.648 -29.141 1 27.86 126 GLN B C 1
ATOM 2073 O O . GLN B 1 126 ? -13.75 -13.578 -28.625 1 27.86 126 GLN B O 1
ATOM 2078 N N . LYS B 1 127 ? -15.18 -12.539 -29.859 1 26.14 127 LYS B N 1
ATOM 2079 C CA . LYS B 1 127 ? -15 -11.094 -29.828 1 26.14 127 LYS B CA 1
ATOM 2080 C C . LYS B 1 127 ? -15.078 -10.547 -28.406 1 26.14 127 LYS B C 1
ATOM 2082 O O . LYS B 1 127 ? -16.156 -10.531 -27.812 1 26.14 127 LYS B O 1
ATOM 2087 N N . ARG B 1 128 ? -14.242 -10.789 -27.547 1 26.55 128 ARG B N 1
ATOM 2088 C CA . ARG B 1 128 ? -14.305 -10.102 -26.266 1 26.55 128 ARG B CA 1
ATOM 2089 C C . ARG B 1 128 ? -14.133 -8.594 -26.438 1 26.55 128 ARG B C 1
ATOM 2091 O O . ARG B 1 128 ? -13.18 -8.141 -27.062 1 26.55 128 ARG B O 1
ATOM 2098 N N . THR B 1 129 ? -15.18 -7.77 -26.266 1 23.3 129 THR B N 1
ATOM 2099 C CA . THR B 1 129 ? -15.305 -6.316 -26.219 1 23.3 129 THR B CA 1
ATOM 2100 C C . THR B 1 129 ? -14.539 -5.75 -25.031 1 23.3 129 THR B C 1
ATOM 2102 O O . THR B 1 129 ? -14.828 -6.086 -23.875 1 23.3 129 THR B O 1
ATOM 2105 N N . TYR B 1 130 ? -13.32 -5.602 -25.141 1 23.81 130 TYR B N 1
ATOM 2106 C CA . TYR B 1 130 ? -12.484 -4.773 -24.281 1 23.81 130 TYR B CA 1
ATOM 2107 C C . TYR B 1 130 ? -13.133 -3.416 -24.016 1 23.81 130 TYR B C 1
ATOM 2109 O O . TYR B 1 130 ? -13.383 -2.658 -24.969 1 23.81 130 TYR B O 1
ATOM 2117 N N . LEU B 1 131 ? -14.031 -3.291 -23.062 1 24.41 131 LEU B N 1
ATOM 2118 C CA . LEU B 1 131 ? -14.43 -1.921 -22.766 1 24.41 131 LEU B CA 1
ATOM 2119 C C . LEU B 1 131 ? -13.281 -1.141 -22.141 1 24.41 131 LEU B C 1
ATOM 2121 O O . LEU B 1 131 ? -12.938 -1.365 -20.984 1 24.41 131 LEU B O 1
ATOM 2125 N N . LEU B 1 132 ? -12.258 -0.897 -22.766 1 23.92 132 LEU B N 1
ATOM 2126 C CA . LEU B 1 132 ? -11.281 0.124 -22.406 1 23.92 132 LEU B CA 1
ATOM 2127 C C . LEU B 1 132 ? -11.977 1.439 -22.062 1 23.92 132 LEU B C 1
ATOM 2129 O O . LEU B 1 132 ? -12.602 2.061 -22.922 1 23.92 132 LEU B O 1
ATOM 2133 N N . LEU B 1 133 ? -12.445 1.627 -20.938 1 25.7 133 LEU B N 1
ATOM 2134 C CA . LEU B 1 133 ? -12.906 2.992 -20.703 1 25.7 133 LEU B CA 1
ATOM 2135 C C . LEU B 1 133 ? -11.789 3.994 -20.984 1 25.7 133 LEU B C 1
ATOM 2137 O O . LEU B 1 133 ? -10.625 3.734 -20.672 1 25.7 133 LEU B O 1
ATOM 2141 N N . PRO B 1 134 ? -11.984 4.895 -21.859 1 25.27 134 PRO B N 1
ATOM 2142 C CA . PRO B 1 134 ? -11.062 5.973 -22.203 1 25.27 134 PRO B CA 1
ATOM 2143 C C . PRO B 1 134 ? -10.5 6.684 -20.984 1 25.27 134 PRO B C 1
ATOM 2145 O O . PRO B 1 134 ? -11.18 6.789 -19.953 1 25.27 134 PRO B O 1
ATOM 2148 N N . ILE B 1 135 ? -9.328 6.641 -20.812 1 26.8 135 ILE B N 1
ATOM 2149 C CA . ILE B 1 135 ? -8.641 7.625 -19.984 1 26.8 135 ILE B CA 1
ATOM 2150 C C . ILE B 1 135 ? -9.125 9.031 -20.359 1 26.8 135 ILE B C 1
ATOM 2152 O O . ILE B 1 135 ? -9.016 9.453 -21.5 1 26.8 135 ILE B O 1
ATOM 2156 N N . ILE B 1 136 ? -10.133 9.523 -19.719 1 26.61 136 ILE B N 1
ATOM 2157 C CA . ILE B 1 136 ? -10.57 10.898 -19.922 1 26.61 136 ILE B CA 1
ATOM 2158 C C . ILE B 1 136 ? -9.367 11.844 -19.891 1 26.61 136 ILE B C 1
ATOM 2160 O O . ILE B 1 136 ? -8.625 11.867 -18.906 1 26.61 136 ILE B O 1
ATOM 2164 N N . SER B 1 137 ? -8.82 12.055 -20.984 1 27.05 137 SER B N 1
ATOM 2165 C CA . SER B 1 137 ? -7.992 13.242 -21.172 1 27.05 137 SER B CA 1
ATOM 2166 C C . SER B 1 137 ? -8.68 14.484 -20.625 1 27.05 137 SER B C 1
ATOM 2168 O O . SER B 1 137 ? -9.797 14.812 -21.016 1 27.05 137 SER B O 1
ATOM 2170 N N . ILE B 1 138 ? -8.477 14.93 -19.438 1 26.92 138 ILE B N 1
ATOM 2171 C CA . ILE B 1 138 ? -8.953 16.172 -18.859 1 26.92 138 ILE B CA 1
ATOM 2172 C C . ILE B 1 138 ? -8.609 17.344 -19.781 1 26.92 138 ILE B C 1
ATOM 2174 O O . ILE B 1 138 ? -7.691 18.125 -19.5 1 26.92 138 ILE B O 1
ATOM 2178 N N . GLU B 1 139 ? -8.336 17.078 -21.078 1 26.67 139 GLU B N 1
ATOM 2179 C CA . GLU B 1 139 ? -8.18 18.328 -21.812 1 26.67 139 GLU B CA 1
ATOM 2180 C C . GLU B 1 139 ? -9.438 19.172 -21.734 1 26.67 139 GLU B C 1
ATOM 2182 O O . GLU B 1 139 ? -9.367 20.391 -21.484 1 26.67 139 GLU B O 1
ATOM 2187 N N . ASP B 1 140 ? -10.477 18.828 -22.469 1 24.23 140 ASP B N 1
ATOM 2188 C CA . ASP B 1 140 ? -11.203 19.734 -23.359 1 24.23 140 ASP B CA 1
ATOM 2189 C C . ASP B 1 140 ? -12.297 20.484 -22.594 1 24.23 140 ASP B C 1
ATOM 2191 O O . ASP B 1 140 ? -12.93 21.391 -23.141 1 24.23 140 ASP B O 1
ATOM 2195 N N . GLU B 1 141 ? -13.016 19.938 -21.641 1 27.27 141 GLU B N 1
ATOM 2196 C CA . GLU B 1 141 ? -14.344 20.547 -21.672 1 27.27 141 GLU B CA 1
ATOM 2197 C C . GLU B 1 141 ? -14.289 22 -21.188 1 27.27 141 GLU B C 1
ATOM 2199 O O . GLU B 1 141 ? -14.336 22.266 -19.984 1 27.27 141 GLU B O 1
ATOM 2204 N N . VAL B 1 142 ? -13.172 22.797 -21.359 1 25.75 142 VAL B N 1
ATOM 2205 C CA . VAL B 1 142 ? -13.422 24.203 -21.047 1 25.75 142 VAL B CA 1
ATOM 2206 C C . VAL B 1 142 ? -14.383 24.797 -22.078 1 25.75 142 VAL B C 1
ATOM 2208 O O . VAL B 1 142 ? -14.609 26.016 -22.094 1 25.75 142 VAL B O 1
ATOM 2211 N N . ALA B 1 143 ? -14.773 24.031 -23.188 1 24.33 143 ALA B N 1
ATOM 2212 C CA . ALA B 1 143 ? -15.43 24.875 -24.172 1 24.33 143 ALA B CA 1
ATOM 2213 C C . ALA B 1 143 ? -16.812 25.297 -23.703 1 24.33 143 ALA B C 1
ATOM 2215 O O . ALA B 1 143 ? -17.375 26.297 -24.172 1 24.33 143 ALA B O 1
ATOM 2216 N N . LEU B 1 144 ? -17.578 24.5 -23.078 1 21.75 144 LEU B N 1
ATOM 2217 C CA . LEU B 1 144 ? -18.969 24.734 -23.438 1 21.75 144 LEU B CA 1
ATOM 2218 C C . LEU B 1 144 ? -19.484 26.031 -22.828 1 21.75 144 LEU B C 1
ATOM 2220 O O . LEU B 1 144 ? -20.453 26.609 -23.328 1 21.75 144 LEU B O 1
ATOM 2224 N N . SER B 1 145 ? -19.375 26.375 -21.531 1 22.41 145 SER B N 1
ATOM 2225 C CA . SER B 1 145 ? -20.516 27.219 -21.172 1 22.41 145 SER B CA 1
ATOM 2226 C C . SER B 1 145 ? -20.344 28.641 -21.719 1 22.41 145 SER B C 1
ATOM 2228 O O . SER B 1 145 ? -21.156 29.516 -21.422 1 22.41 145 SER B O 1
ATOM 2230 N N . GLN B 1 146 ? -19.859 28.875 -23.094 1 20.39 146 GLN B N 1
ATOM 2231 C CA . GLN B 1 146 ? -20.438 30.125 -23.609 1 20.39 146 GLN B CA 1
ATOM 2232 C C . GLN B 1 146 ? -21.891 29.922 -24.031 1 20.39 146 GLN B C 1
ATOM 2234 O O . GLN B 1 146 ? -22.25 28.859 -24.547 1 20.39 146 GLN B O 1
#

Solvent-accessible surface area (backbone atoms only — not comparable to full-atom values): 14662 Å² total; per-residue (Å²): 44,32,38,32,43,33,44,30,28,53,24,66,88,75,42,81,20,36,41,36,38,34,39,41,32,50,28,38,41,55,42,14,29,20,71,39,33,40,40,39,43,68,64,13,52,42,40,39,35,41,36,36,41,33,45,37,37,35,23,12,60,34,53,54,19,32,39,36,39,31,35,91,45,52,28,37,51,36,35,40,36,44,30,40,45,38,35,61,80,60,72,72,44,39,67,45,76,35,48,57,39,35,36,31,30,63,46,39,51,74,54,83,68,26,49,70,63,52,74,61,80,65,79,75,77,80,82,77,80,75,79,71,74,76,78,77,68,86,71,61,87,75,61,64,89,114,42,34,38,32,44,32,43,29,30,53,24,65,87,76,44,81,20,37,42,38,38,34,38,40,31,51,28,37,41,56,42,13,29,21,72,38,32,41,40,39,42,68,66,11,53,41,40,38,35,41,35,36,42,33,45,36,37,37,23,12,62,33,52,55,19,31,38,36,40,32,34,90,44,51,28,36,51,36,35,38,36,44,30,38,45,39,35,60,81,61,72,72,43,38,67,47,74,34,48,58,39,36,37,31,30,64,47,37,51,72,54,84,70,25,49,70,62,52,73,60,81,66,78,73,78,81,81,74,80,76,79,70,74,75,76,77,67,86,69,61,87,77,64,62,94,115